Protein AF-A0AAD9X2H1-F1 (afdb_monomer_lite)

Foldseek 3Di:
DPVVVVVVVVVVVVVVVVVVVVVVVVVVVVVVVVVVVVVVVVVVVVLVVVVVVVVVVLVVVLVVLVVVLVVVLVVLLVVLVVQLDQPQFEPDPDPVFADDSVLSNLLSVLRSLLVNLQSLLVSLVVSVVVVVVVVVVVVVDPDDPDPDCPVCCVCVVPVNNVVSNVSSVVSNLSSLVSVLVSVLSVLCNHHTHVVVVDPVSCVVSVVSVVVSVVVVVVVVVVVVVD

pLDDT: mean 70.51, std 14.87, range [43.53, 93.0]

Radius of gyration: 37.2 Å; chains: 1; bounding box: 102×31×108 Å

Structure (mmCIF, N/CA/C/O backbone):
data_AF-A0AAD9X2H1-F1
#
_entry.id   AF-A0AAD9X2H1-F1
#
loop_
_atom_site.group_PDB
_atom_site.id
_atom_site.type_symbol
_atom_site.label_atom_id
_atom_site.label_alt_id
_atom_site.label_comp_id
_atom_site.label_asym_id
_atom_site.label_entity_id
_atom_site.label_seq_id
_atom_site.pdbx_PDB_ins_code
_atom_site.Cartn_x
_atom_site.Cartn_y
_atom_site.Cartn_z
_atom_site.occupancy
_atom_site.B_iso_or_equiv
_atom_site.auth_seq_id
_atom_site.auth_comp_id
_atom_site.auth_asym_id
_atom_site.auth_atom_id
_atom_site.pdbx_PDB_model_num
ATOM 1 N N . MET A 1 1 ? -74.346 10.453 77.234 1.00 43.66 1 MET A N 1
ATOM 2 C CA . MET A 1 1 ? -73.536 11.388 76.414 1.00 43.66 1 MET A CA 1
ATOM 3 C C . MET A 1 1 ? -72.030 11.376 76.755 1.00 43.66 1 MET A C 1
ATOM 5 O O . MET A 1 1 ? -71.311 12.245 76.290 1.00 43.66 1 MET A O 1
ATOM 9 N N . VAL A 1 2 ? -71.511 10.401 77.523 1.00 44.09 2 VAL A N 1
ATOM 10 C CA . VAL A 1 2 ? -70.087 10.383 77.949 1.00 44.09 2 VAL A CA 1
ATOM 11 C C . VAL A 1 2 ? -69.250 9.334 77.195 1.00 44.09 2 VAL A C 1
ATOM 13 O O . VAL A 1 2 ? -68.066 9.543 76.978 1.00 44.09 2 VAL A O 1
ATOM 16 N N . VAL A 1 3 ? -69.873 8.268 76.679 1.00 44.28 3 VAL A N 1
ATOM 17 C CA . VAL A 1 3 ? -69.179 7.152 76.000 1.00 44.28 3 VAL A CA 1
ATOM 18 C C . VAL A 1 3 ? -68.685 7.505 74.582 1.00 44.28 3 VAL A C 1
ATOM 20 O O . VAL A 1 3 ? -67.754 6.891 74.084 1.00 44.28 3 VAL A O 1
ATOM 23 N N . LEU A 1 4 ? -69.239 8.542 73.942 1.00 44.09 4 LEU A N 1
ATOM 24 C CA . LEU A 1 4 ? -68.840 8.958 72.584 1.00 44.09 4 LEU A CA 1
ATOM 25 C C . LEU A 1 4 ? -67.594 9.866 72.540 1.00 44.09 4 LEU A C 1
ATOM 27 O O . LEU A 1 4 ? -67.004 10.028 71.474 1.00 44.09 4 LEU A O 1
ATOM 31 N N . ARG A 1 5 ? -67.173 10.453 73.673 1.00 46.69 5 ARG A N 1
ATOM 32 C CA . ARG A 1 5 ? -65.988 11.336 73.732 1.00 46.69 5 ARG A CA 1
ATOM 33 C C . ARG A 1 5 ? -64.675 10.583 73.955 1.00 46.69 5 ARG A C 1
ATOM 35 O O . ARG A 1 5 ? -63.628 11.079 73.563 1.00 46.69 5 ARG A O 1
ATOM 42 N N . THR A 1 6 ? -64.705 9.399 74.558 1.00 50.19 6 THR A N 1
ATOM 43 C CA . THR A 1 6 ? -63.494 8.611 74.838 1.00 50.19 6 THR A CA 1
ATOM 44 C C . THR A 1 6 ? -62.915 7.963 73.579 1.00 50.19 6 THR A C 1
ATOM 46 O O . THR A 1 6 ? -61.705 8.024 73.377 1.00 50.19 6 THR A O 1
ATOM 49 N N . SER A 1 7 ? -63.751 7.463 72.661 1.00 48.38 7 SER A N 1
ATOM 50 C CA . SER A 1 7 ? -63.278 6.857 71.400 1.00 48.38 7 SER A CA 1
ATOM 51 C C . SER A 1 7 ? -62.632 7.849 70.421 1.00 48.38 7 SER A C 1
ATOM 53 O O . SER A 1 7 ? -61.809 7.459 69.592 1.00 48.38 7 SER A O 1
ATOM 55 N N . THR A 1 8 ? -62.969 9.140 70.508 1.00 50.41 8 THR A N 1
ATOM 56 C CA . THR A 1 8 ? -62.410 10.185 69.630 1.00 50.41 8 THR A CA 1
ATOM 57 C C . THR A 1 8 ? -61.012 10.633 70.067 1.00 50.41 8 THR A C 1
ATOM 59 O O . THR A 1 8 ? -60.169 10.920 69.219 1.00 50.41 8 THR A O 1
ATOM 62 N N . VAL A 1 9 ? -60.724 10.642 71.374 1.00 53.22 9 VAL A N 1
ATOM 63 C CA . VAL A 1 9 ? -59.419 11.071 71.916 1.00 53.22 9 VAL A CA 1
ATOM 64 C C . VAL A 1 9 ? -58.337 10.002 71.712 1.00 53.22 9 VAL A C 1
ATOM 66 O O . VAL A 1 9 ? -57.187 10.330 71.422 1.00 53.22 9 VAL A O 1
ATOM 69 N N . GLU A 1 10 ? -58.702 8.722 71.794 1.00 49.16 10 GLU A N 1
ATOM 70 C CA . GLU A 1 10 ? -57.768 7.602 71.609 1.00 49.16 10 GLU A CA 1
ATOM 71 C C . GLU A 1 10 ? -57.333 7.433 70.141 1.00 49.16 10 GLU A C 1
ATOM 73 O O . GLU A 1 10 ? -56.186 7.079 69.865 1.00 49.16 10 GLU A O 1
ATOM 78 N N . SER A 1 11 ? -58.207 7.798 69.194 1.00 45.53 11 SER A N 1
ATOM 79 C CA . SER A 1 11 ? -57.882 7.820 67.761 1.00 45.53 11 SER A CA 1
ATOM 80 C C . SER A 1 11 ? -56.914 8.955 67.403 1.00 45.53 11 SER A C 1
ATOM 82 O O . SER A 1 11 ? -55.949 8.723 66.683 1.00 45.53 11 SER A O 1
ATOM 84 N N . LEU A 1 12 ? -57.091 10.156 67.971 1.00 52.09 12 LEU A N 1
ATOM 85 C CA . LEU A 1 12 ? -56.216 11.316 67.720 1.00 52.09 12 LEU A CA 1
ATOM 86 C C . LEU A 1 12 ? -54.789 11.149 68.270 1.00 52.09 12 LEU A C 1
ATOM 88 O O . LEU A 1 12 ? -53.838 11.696 67.705 1.00 52.09 12 LEU A O 1
ATOM 92 N N . LYS A 1 13 ? -54.620 10.396 69.367 1.00 46.97 13 LYS A N 1
ATOM 93 C CA . LYS A 1 13 ? -53.297 10.115 69.950 1.00 46.97 13 LYS A CA 1
ATOM 94 C C . LYS A 1 13 ? -52.491 9.126 69.102 1.00 46.97 13 LYS A C 1
ATOM 96 O O . LYS A 1 13 ? -51.280 9.288 68.989 1.00 46.97 13 LYS A O 1
ATOM 101 N N . LYS A 1 14 ? -53.162 8.156 68.467 1.00 48.22 14 LYS A N 1
ATOM 102 C CA . LYS A 1 14 ? -52.539 7.220 67.516 1.00 48.22 14 LYS A CA 1
ATOM 103 C C . LYS A 1 14 ? -52.028 7.941 66.264 1.00 48.22 14 LYS A C 1
ATOM 105 O O . LYS A 1 14 ? -50.870 7.770 65.906 1.00 48.22 14 LYS A O 1
ATOM 110 N N . THR A 1 15 ? -52.827 8.852 65.705 1.00 49.47 15 THR A N 1
ATOM 111 C CA . THR A 1 15 ? -52.464 9.605 64.491 1.00 49.47 15 THR A CA 1
ATOM 112 C C . THR A 1 15 ? -51.285 10.570 64.698 1.00 49.47 15 THR A C 1
ATOM 114 O O . THR A 1 15 ? -50.472 10.756 63.800 1.00 49.47 15 THR A O 1
ATOM 117 N N . ASN A 1 16 ? -51.141 11.172 65.887 1.00 47.28 16 ASN A N 1
ATOM 118 C CA . ASN A 1 16 ? -50.030 12.096 66.177 1.00 47.28 16 ASN A CA 1
ATOM 119 C C . ASN A 1 16 ? -48.669 11.399 66.348 1.00 47.28 16 ASN A C 1
ATOM 121 O O . ASN A 1 16 ? -47.627 11.997 66.090 1.00 47.28 16 ASN A O 1
ATOM 125 N N . GLN A 1 17 ? -48.667 10.147 66.807 1.00 46.81 17 GLN A N 1
ATOM 126 C CA . GLN A 1 17 ? -47.439 9.398 67.076 1.00 46.81 17 GLN A CA 1
ATOM 127 C C . GLN A 1 17 ? -46.893 8.716 65.809 1.00 46.81 17 GLN A C 1
ATOM 129 O O . GLN A 1 17 ? -45.684 8.543 65.678 1.00 46.81 17 GLN A O 1
ATOM 134 N N . GLU A 1 18 ? -47.770 8.415 64.850 1.00 46.12 18 GLU A N 1
ATOM 135 C CA . GLU A 1 18 ? -47.418 7.944 63.505 1.00 46.12 18 GLU A CA 1
ATOM 136 C C . GLU A 1 18 ? -46.789 9.075 62.663 1.00 46.12 18 GLU A C 1
ATOM 138 O O . GLU A 1 18 ? -45.729 8.878 62.070 1.00 46.12 18 GLU A O 1
ATOM 143 N N . ALA A 1 19 ? -47.327 10.299 62.743 1.00 48.88 19 ALA A N 1
ATOM 144 C CA . ALA A 1 19 ? -46.820 11.457 61.995 1.00 48.88 19 ALA A CA 1
ATOM 145 C C . ALA A 1 19 ? -45.378 11.876 62.368 1.00 48.88 19 ALA A C 1
ATOM 147 O O . ALA A 1 19 ? -44.611 12.319 61.514 1.00 48.88 19 ALA A O 1
ATOM 148 N N . HIS A 1 20 ? -44.978 11.729 63.638 1.00 43.53 20 HIS A N 1
ATOM 149 C CA . HIS A 1 20 ? -43.630 12.110 64.089 1.00 43.53 20 HIS A CA 1
ATOM 150 C C . HIS A 1 20 ? -42.559 11.060 63.726 1.00 43.53 20 HIS A C 1
ATOM 152 O O . HIS A 1 20 ? -41.382 11.400 63.561 1.00 43.53 20 HIS A O 1
ATOM 158 N N . GLN A 1 21 ? -42.961 9.793 63.582 1.00 45.25 21 GLN A N 1
ATOM 159 C CA . GLN A 1 21 ? -42.096 8.695 63.148 1.00 45.25 21 GLN A CA 1
ATOM 160 C C . GLN A 1 21 ? -41.851 8.748 61.627 1.00 45.25 21 GLN A C 1
ATOM 162 O O . GLN A 1 21 ? -40.743 8.450 61.175 1.00 45.25 21 GLN A O 1
ATOM 167 N N . GLU A 1 22 ? -42.850 9.185 60.850 1.00 49.62 22 GLU A N 1
ATOM 168 C CA . GLU A 1 22 ? -42.746 9.369 59.396 1.00 49.62 22 GLU A CA 1
ATOM 169 C C . GLU A 1 22 ? -41.774 10.497 58.999 1.00 49.62 22 GLU A C 1
ATOM 171 O O . GLU A 1 22 ? -40.978 10.316 58.076 1.00 49.62 22 GLU A O 1
ATOM 176 N N . ASP A 1 23 ? -41.747 11.623 59.723 1.00 52.44 23 ASP A N 1
ATOM 177 C CA . ASP A 1 23 ? -40.887 12.777 59.390 1.00 52.44 23 ASP A CA 1
ATOM 178 C C . ASP A 1 23 ? -39.379 12.456 59.498 1.00 52.44 23 ASP A C 1
ATOM 180 O O . ASP A 1 23 ? -38.567 12.803 58.631 1.00 52.44 23 ASP A O 1
ATOM 184 N N . HIS A 1 24 ? -38.993 11.695 60.528 1.00 55.59 24 HIS A N 1
ATOM 185 C CA . HIS A 1 24 ? -37.604 11.273 60.729 1.00 55.59 24 HIS A CA 1
ATOM 186 C C . HIS A 1 24 ? -37.154 10.217 59.705 1.00 55.59 24 HIS A C 1
ATOM 188 O O . HIS A 1 24 ? -35.978 10.197 59.319 1.00 55.59 24 HIS A O 1
ATOM 194 N N . GLN A 1 25 ? -38.074 9.361 59.241 1.00 55.78 25 GLN A N 1
ATOM 195 C CA . GLN A 1 25 ? -37.799 8.374 58.193 1.00 55.78 25 GLN A CA 1
ATOM 196 C C . GLN A 1 25 ? -37.662 9.036 56.814 1.00 55.78 25 GLN A C 1
ATOM 198 O O . GLN A 1 25 ? -36.761 8.682 56.047 1.00 55.78 25 GLN A O 1
ATOM 203 N N . ASN A 1 26 ? -38.481 10.054 56.537 1.00 61.66 26 ASN A N 1
ATOM 204 C CA . ASN A 1 26 ? -38.469 10.792 55.276 1.00 61.66 26 ASN A CA 1
ATOM 205 C C . ASN A 1 26 ? -37.157 11.582 55.081 1.00 61.66 26 ASN A C 1
ATOM 207 O O . ASN A 1 26 ? -36.556 11.578 54.008 1.00 61.66 26 ASN A O 1
ATOM 211 N N . LYS A 1 27 ? -36.617 12.162 56.161 1.00 75.00 27 LYS A N 1
ATOM 212 C CA . LYS A 1 27 ? -35.349 12.915 56.132 1.00 75.00 27 LYS A CA 1
ATOM 213 C C . LYS A 1 27 ? -34.112 12.037 55.894 1.00 75.00 27 LYS A C 1
ATOM 215 O O . LYS A 1 27 ? -33.127 12.486 55.301 1.00 75.00 27 LYS A O 1
ATOM 220 N N . ALA A 1 28 ? -34.140 10.791 56.371 1.00 77.06 28 ALA A N 1
ATOM 221 C CA . ALA A 1 28 ? -33.085 9.814 56.111 1.00 77.06 28 ALA A CA 1
ATOM 222 C C . ALA A 1 28 ? -33.130 9.317 54.656 1.00 77.06 28 ALA A C 1
ATOM 224 O O . ALA A 1 28 ? -32.074 9.197 54.029 1.00 77.06 28 ALA A O 1
ATOM 225 N N . ALA A 1 29 ? -34.334 9.103 54.114 1.00 73.31 29 ALA A N 1
ATOM 226 C CA . ALA A 1 29 ? -34.546 8.745 52.714 1.00 73.31 29 ALA A CA 1
ATOM 227 C C . ALA A 1 29 ? -34.046 9.846 51.760 1.00 73.31 29 ALA A C 1
ATOM 229 O O . ALA A 1 29 ? -33.271 9.549 50.853 1.00 73.31 29 ALA A O 1
ATOM 230 N N . ASP A 1 30 ? -34.349 11.117 52.038 1.00 81.19 30 ASP A N 1
ATOM 231 C CA . ASP A 1 30 ? -33.870 12.266 51.248 1.00 81.19 30 ASP A CA 1
ATOM 232 C C . ASP A 1 30 ? -32.339 12.374 51.198 1.00 81.19 30 ASP A C 1
ATOM 234 O O . ASP A 1 30 ? -31.737 12.711 50.172 1.00 81.19 30 ASP A O 1
ATOM 238 N N . LYS A 1 31 ? -31.673 12.082 52.320 1.00 86.00 31 LYS A N 1
ATOM 239 C CA . LYS A 1 31 ? -30.207 12.121 52.405 1.00 86.00 31 LYS A CA 1
ATOM 240 C C . LYS A 1 31 ? -29.568 10.968 51.631 1.00 86.00 31 LYS A C 1
ATOM 242 O O . LYS A 1 31 ? -28.505 11.146 51.034 1.00 86.00 31 LYS A O 1
ATOM 247 N N . LEU A 1 32 ? -30.216 9.803 51.632 1.00 77.50 32 LEU A N 1
ATOM 248 C CA . LEU A 1 32 ? -29.790 8.640 50.860 1.00 77.50 32 LEU A CA 1
ATOM 249 C C . LEU A 1 32 ? -29.974 8.884 49.356 1.00 77.50 32 LEU A C 1
ATOM 251 O O . LEU A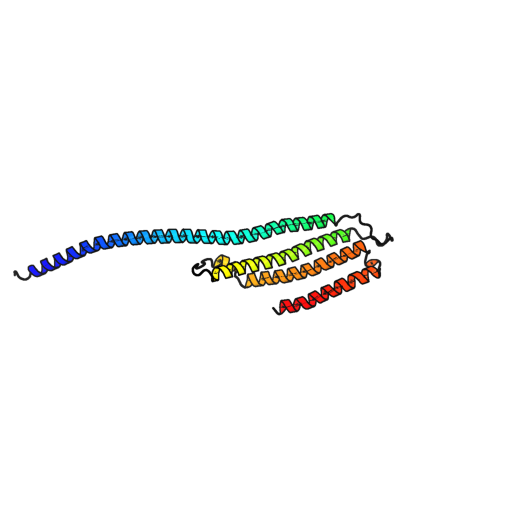 1 32 ? -29.064 8.594 48.581 1.00 77.50 32 LEU A O 1
ATOM 255 N N . GLN A 1 33 ? -31.098 9.499 48.975 1.00 78.69 33 GLN A N 1
ATOM 256 C CA . GLN A 1 33 ? -31.417 9.873 47.600 1.00 78.69 33 GLN A CA 1
ATOM 257 C C . GLN A 1 33 ? -30.378 10.855 47.036 1.00 78.69 33 GLN A C 1
ATOM 259 O O . GLN A 1 33 ? -29.761 10.574 46.012 1.00 78.69 33 GLN A O 1
ATOM 264 N N . LYS A 1 34 ? -30.059 11.932 47.769 1.00 87.69 34 LYS A N 1
ATOM 265 C CA . LYS A 1 34 ? -29.014 12.898 47.369 1.00 87.69 34 LYS A CA 1
ATOM 266 C C . LYS A 1 34 ? -27.629 12.278 47.207 1.00 87.69 34 LYS A C 1
ATOM 268 O O . LYS A 1 34 ? -26.861 12.683 46.337 1.00 87.69 34 LYS A O 1
ATOM 273 N N . ASN A 1 35 ? -27.269 11.327 48.065 1.00 85.44 35 ASN A N 1
ATOM 274 C CA . ASN A 1 35 ? -25.987 10.638 47.943 1.00 85.44 35 ASN A CA 1
ATOM 275 C C . ASN A 1 35 ? -25.962 9.722 46.720 1.00 85.44 35 ASN A C 1
ATOM 277 O O . ASN A 1 35 ? -24.929 9.645 46.060 1.00 85.44 35 ASN A O 1
ATOM 281 N N . LEU A 1 36 ? -27.084 9.069 46.409 1.00 79.44 36 LEU A N 1
ATOM 282 C CA . LEU A 1 36 ? -27.218 8.229 45.226 1.00 79.44 36 LEU A CA 1
ATOM 283 C C . LEU A 1 36 ? -27.102 9.060 43.942 1.00 79.44 36 LEU A C 1
ATOM 285 O O . LEU A 1 36 ? -26.347 8.671 43.055 1.00 79.44 36 LEU A O 1
ATOM 289 N N . ASP A 1 37 ? -27.740 10.229 43.885 1.00 82.31 37 ASP A N 1
ATOM 290 C CA . ASP A 1 37 ? -27.677 11.134 42.730 1.00 82.31 37 ASP A CA 1
ATOM 291 C C . ASP A 1 37 ? -26.246 11.644 42.475 1.00 82.31 37 ASP A C 1
ATOM 293 O O . ASP A 1 37 ? -25.739 11.551 41.356 1.00 82.31 37 ASP A O 1
ATOM 297 N N . ASN A 1 38 ? -25.533 12.069 43.525 1.00 87.38 38 ASN A N 1
ATOM 298 C CA . ASN A 1 38 ? -24.124 12.475 43.419 1.00 87.38 38 ASN A CA 1
ATOM 299 C C . ASN A 1 38 ? -23.211 11.318 42.975 1.00 87.38 38 ASN A C 1
ATOM 301 O O . ASN A 1 38 ? -22.250 11.520 42.227 1.00 87.38 38 ASN A O 1
ATOM 305 N N . LEU A 1 39 ? -23.496 10.092 43.431 1.00 77.81 39 LEU A N 1
ATOM 306 C CA . LEU A 1 39 ? -22.742 8.905 43.029 1.00 77.81 39 LEU A CA 1
ATOM 307 C C . LEU A 1 39 ? -23.002 8.563 41.558 1.00 77.81 39 LEU A C 1
ATOM 309 O O . LEU A 1 39 ? -22.070 8.207 40.839 1.00 77.81 39 LEU A O 1
ATOM 313 N N . VAL A 1 40 ? -24.249 8.703 41.103 1.00 78.44 40 VAL A N 1
ATOM 314 C CA . VAL A 1 40 ? -24.651 8.526 39.702 1.00 78.44 40 VAL A CA 1
ATOM 315 C C . VAL A 1 40 ? -23.958 9.557 38.808 1.00 78.44 40 VAL A C 1
ATOM 317 O O . VAL A 1 40 ? -23.422 9.185 37.762 1.00 78.44 40 VAL A O 1
ATOM 320 N N . GLU A 1 41 ? -23.877 10.818 39.229 1.00 82.06 41 GLU A N 1
ATOM 321 C CA . GLU A 1 41 ? -23.212 11.888 38.477 1.00 82.06 41 GLU A CA 1
ATOM 322 C C . GLU A 1 41 ? -21.684 11.691 38.407 1.00 82.06 41 GLU A C 1
ATOM 324 O O . GLU A 1 41 ? -21.081 11.784 37.331 1.00 82.06 41 GLU A O 1
ATOM 329 N N . ALA A 1 42 ? -21.054 11.293 39.517 1.00 75.31 42 ALA A N 1
ATOM 330 C CA . ALA A 1 42 ? -19.630 10.956 39.559 1.00 75.31 42 ALA A CA 1
ATOM 331 C C . ALA A 1 42 ? -19.294 9.716 38.709 1.00 75.31 42 ALA A C 1
ATOM 333 O O . ALA A 1 42 ? -18.276 9.695 38.007 1.00 75.31 42 ALA A O 1
ATOM 334 N N . LEU A 1 43 ? -20.155 8.692 38.730 1.00 68.12 43 LEU A N 1
ATOM 335 C CA . LEU A 1 43 ? -20.025 7.514 37.873 1.00 68.12 43 LEU A CA 1
ATOM 336 C C . LEU A 1 43 ? -20.227 7.867 36.396 1.00 68.12 43 LEU A C 1
ATOM 338 O O . LEU A 1 43 ? -19.490 7.344 35.561 1.00 68.12 43 LEU A O 1
ATOM 342 N N . SER A 1 44 ? -21.156 8.773 36.067 1.00 68.88 44 SER A N 1
ATOM 343 C CA . SER A 1 44 ? -21.350 9.271 34.698 1.00 68.88 44 SER A CA 1
ATOM 344 C C . SER A 1 44 ? -20.096 9.988 34.186 1.00 68.88 44 SER A C 1
ATOM 346 O O . SER A 1 44 ? -19.572 9.632 33.131 1.00 68.88 44 SER A O 1
ATOM 348 N N . SER A 1 45 ? -19.542 10.907 34.983 1.00 69.75 45 SER A N 1
ATOM 349 C CA . SER A 1 45 ? -18.326 11.667 34.655 1.00 69.75 45 SER A CA 1
ATOM 350 C C . SER A 1 45 ? -17.091 10.773 34.477 1.00 69.75 45 SER A C 1
ATOM 352 O O . SER A 1 45 ? -16.335 10.912 33.510 1.00 69.75 45 SER A O 1
ATOM 354 N N . LYS A 1 46 ? -16.905 9.784 35.363 1.00 60.84 46 LYS A N 1
ATOM 355 C CA . LYS A 1 46 ? -15.801 8.816 35.269 1.00 60.84 46 LYS A CA 1
ATOM 356 C C . LYS A 1 46 ? -15.935 7.924 34.031 1.00 60.84 46 LYS A C 1
ATOM 358 O O . LYS A 1 46 ? -14.965 7.730 33.302 1.00 60.84 46 LYS A O 1
ATOM 363 N N . LYS A 1 47 ? -17.158 7.461 33.745 1.00 50.47 47 LYS A N 1
ATOM 364 C CA . LYS A 1 47 ? -17.476 6.640 32.571 1.00 50.47 47 LYS A CA 1
ATOM 365 C C . LYS A 1 47 ? -17.205 7.388 31.264 1.00 50.47 47 LYS A C 1
ATOM 367 O O . LYS A 1 47 ? -16.769 6.762 30.305 1.00 50.47 47 LYS A O 1
ATOM 372 N N . ASP A 1 48 ? -17.444 8.695 31.203 1.00 56.56 48 ASP A N 1
ATOM 373 C CA . ASP A 1 48 ? -17.169 9.499 30.005 1.00 56.56 48 ASP A CA 1
ATOM 374 C C . ASP A 1 48 ? -15.673 9.781 29.810 1.00 56.56 48 ASP A C 1
ATOM 376 O O . ASP A 1 48 ? -15.175 9.680 28.687 1.00 56.56 48 ASP A O 1
ATOM 380 N N . LYS A 1 49 ? -14.920 10.015 30.891 1.00 60.50 49 LYS A N 1
ATOM 381 C CA . LYS A 1 49 ? -13.453 10.145 30.840 1.00 60.50 49 LYS A CA 1
ATOM 382 C C . LYS A 1 49 ? -12.765 8.870 30.344 1.00 60.50 49 LYS A C 1
ATOM 384 O O . LYS A 1 49 ? -11.904 8.939 29.468 1.00 60.50 49 LYS A O 1
ATOM 389 N N . ASP A 1 50 ? -13.180 7.712 30.851 1.00 56.75 50 ASP A N 1
ATOM 390 C CA . ASP A 1 50 ? -12.613 6.420 30.449 1.00 56.75 50 ASP A CA 1
ATOM 391 C C . ASP A 1 50 ? -12.910 6.100 28.967 1.00 56.75 50 ASP A C 1
ATOM 393 O O . ASP A 1 50 ? -12.055 5.557 28.264 1.00 56.75 50 ASP A O 1
ATOM 397 N N . LYS A 1 51 ? -14.083 6.508 28.452 1.00 54.12 51 LYS A N 1
ATOM 398 C CA . LYS A 1 51 ? -14.443 6.394 27.022 1.00 54.12 51 LYS A CA 1
ATOM 399 C C . LYS A 1 51 ? -13.589 7.284 26.124 1.00 54.12 51 LYS A C 1
ATOM 401 O O . LYS A 1 51 ? -13.151 6.844 25.061 1.00 54.12 51 LYS A O 1
ATOM 406 N N . ILE A 1 52 ? -13.375 8.533 26.536 1.00 57.12 52 ILE A N 1
ATOM 407 C CA . ILE A 1 52 ? -12.559 9.498 25.796 1.00 57.12 52 ILE A CA 1
ATOM 408 C C . ILE A 1 52 ? -11.124 8.970 25.678 1.00 57.12 52 ILE A C 1
ATOM 410 O O . ILE A 1 52 ? -10.576 8.960 24.581 1.00 57.12 52 ILE A O 1
ATOM 414 N N . ASN A 1 53 ? -10.565 8.413 26.755 1.00 59.59 53 ASN A N 1
ATOM 415 C CA . ASN A 1 53 ? -9.212 7.852 26.756 1.00 59.59 53 ASN A CA 1
ATOM 416 C C . ASN A 1 53 ? -9.048 6.658 25.795 1.00 59.59 53 ASN A C 1
ATOM 418 O O . ASN A 1 53 ? -8.055 6.594 25.075 1.00 59.59 53 ASN A O 1
ATOM 422 N N . ALA A 1 54 ? -10.029 5.751 25.715 1.00 55.75 54 ALA A N 1
ATOM 423 C CA . ALA A 1 54 ? -9.981 4.610 24.792 1.00 55.75 54 ALA A CA 1
ATOM 424 C C . ALA A 1 54 ? -10.113 5.025 23.311 1.00 55.75 54 ALA A C 1
ATOM 426 O O . ALA A 1 54 ? -9.456 4.460 22.435 1.00 55.75 54 ALA A O 1
ATOM 427 N N . CYS A 1 55 ? -10.943 6.031 23.014 1.00 53.31 55 CYS A N 1
ATOM 428 C CA . CYS A 1 55 ? -11.052 6.603 21.668 1.00 53.31 55 CYS A CA 1
ATOM 429 C C . CYS A 1 55 ? -9.760 7.330 21.269 1.00 53.31 55 CYS A C 1
ATOM 431 O O . CYS A 1 55 ? -9.262 7.142 20.158 1.00 53.31 55 CYS A O 1
ATOM 433 N N . ILE A 1 56 ? -9.186 8.097 22.202 1.00 60.50 56 ILE A N 1
ATOM 434 C CA . ILE A 1 56 ? -7.894 8.766 22.038 1.00 60.50 56 ILE A CA 1
ATOM 435 C C . ILE A 1 56 ? -6.786 7.746 21.767 1.00 60.50 56 ILE A C 1
ATOM 437 O O . ILE A 1 56 ? -5.989 7.991 20.874 1.00 60.50 56 ILE A O 1
ATOM 441 N N . GLU A 1 57 ? -6.759 6.595 22.443 1.00 60.94 57 GLU A N 1
ATOM 442 C CA . GLU A 1 57 ? -5.746 5.551 22.213 1.00 60.94 57 GLU A CA 1
ATOM 443 C C . GLU A 1 57 ? -5.816 4.976 20.783 1.00 60.94 57 GLU A C 1
ATOM 445 O O . GLU A 1 57 ? -4.791 4.804 20.121 1.00 60.94 57 GLU A O 1
ATOM 450 N N . VAL A 1 58 ? -7.023 4.727 20.258 1.00 60.03 58 VAL A N 1
ATOM 451 C CA . VAL A 1 58 ? -7.213 4.274 18.865 1.00 60.03 58 VAL A CA 1
ATOM 452 C C . VAL A 1 58 ? -6.813 5.361 17.873 1.00 60.03 58 VAL A C 1
ATOM 454 O O . VAL A 1 58 ? -6.160 5.066 16.870 1.00 60.03 58 VAL A O 1
ATOM 457 N N . HIS A 1 59 ? -7.189 6.611 18.150 1.00 57.44 59 HIS A N 1
ATOM 458 C CA . HIS A 1 59 ? -6.825 7.748 17.312 1.00 57.44 59 HIS A CA 1
ATOM 459 C C . HIS A 1 59 ? -5.318 7.994 17.321 1.00 57.44 59 HIS A C 1
ATOM 461 O O . HIS A 1 59 ? -4.748 8.173 16.255 1.00 57.44 59 HIS A O 1
ATOM 467 N N . GLN A 1 60 ? -4.663 7.926 18.481 1.00 62.66 60 GLN A N 1
ATOM 468 C CA . GLN A 1 60 ? -3.210 8.028 18.617 1.00 62.66 60 GLN A CA 1
ATOM 469 C C . GLN A 1 60 ? -2.516 6.924 17.838 1.00 62.66 60 GLN A C 1
ATOM 471 O O . GLN A 1 60 ? -1.634 7.215 17.043 1.00 62.66 60 GLN A O 1
ATOM 476 N N . LYS A 1 61 ? -2.970 5.675 17.964 1.00 67.81 61 LYS A N 1
ATOM 477 C CA . LYS A 1 61 ? -2.369 4.565 17.225 1.00 67.81 61 LYS A CA 1
ATOM 478 C C . LYS A 1 61 ? -2.508 4.709 15.708 1.00 67.81 61 LYS A C 1
ATOM 480 O O . LYS A 1 61 ? -1.573 4.402 14.974 1.00 67.81 61 LYS A O 1
ATOM 485 N N . ALA A 1 62 ? -3.661 5.179 15.236 1.00 62.84 62 ALA A N 1
ATOM 486 C CA . ALA A 1 62 ? -3.863 5.471 13.820 1.00 62.84 62 ALA A CA 1
ATOM 487 C C . ALA A 1 62 ? -3.028 6.679 13.355 1.00 62.84 62 ALA A C 1
ATOM 489 O O . ALA A 1 62 ? -2.520 6.675 12.235 1.00 62.84 62 ALA A O 1
ATOM 490 N N . LEU A 1 63 ? -2.871 7.692 14.211 1.00 63.53 63 LEU A N 1
ATOM 491 C CA . LEU A 1 63 ? -2.063 8.879 13.947 1.00 63.53 63 LEU A CA 1
ATOM 492 C C . LEU A 1 63 ? -0.568 8.537 13.888 1.00 63.53 63 LEU A C 1
ATOM 494 O O . LEU A 1 63 ? 0.112 9.004 12.982 1.00 63.53 63 LEU A O 1
ATOM 498 N N . ASP A 1 64 ? -0.072 7.686 14.785 1.00 73.62 64 ASP A N 1
ATOM 499 C CA . ASP A 1 64 ? 1.317 7.216 14.809 1.00 73.62 64 ASP A CA 1
ATOM 500 C C . ASP A 1 64 ? 1.644 6.396 13.555 1.00 73.62 64 ASP A C 1
ATOM 502 O O . ASP A 1 64 ? 2.663 6.630 12.897 1.00 73.62 64 ASP A O 1
ATOM 506 N N . ASP A 1 65 ? 0.742 5.486 13.168 1.00 74.25 65 ASP A N 1
ATOM 507 C CA . ASP A 1 65 ? 0.862 4.734 11.918 1.00 74.25 65 ASP A CA 1
ATOM 508 C C . ASP A 1 65 ? 0.849 5.684 10.702 1.00 74.25 65 ASP A C 1
ATOM 510 O O . ASP A 1 65 ? 1.639 5.499 9.775 1.00 74.25 65 ASP A O 1
ATOM 514 N N . LEU A 1 66 ? 0.021 6.736 10.707 1.00 68.88 66 LEU A N 1
ATOM 515 C CA . LEU A 1 66 ? -0.047 7.733 9.630 1.00 68.88 66 LEU A CA 1
ATOM 516 C C . LEU A 1 66 ? 1.206 8.623 9.550 1.00 68.88 66 LEU A C 1
ATOM 518 O O . LEU A 1 66 ? 1.722 8.867 8.458 1.00 68.88 66 LEU A O 1
ATOM 522 N N . VAL A 1 67 ? 1.714 9.10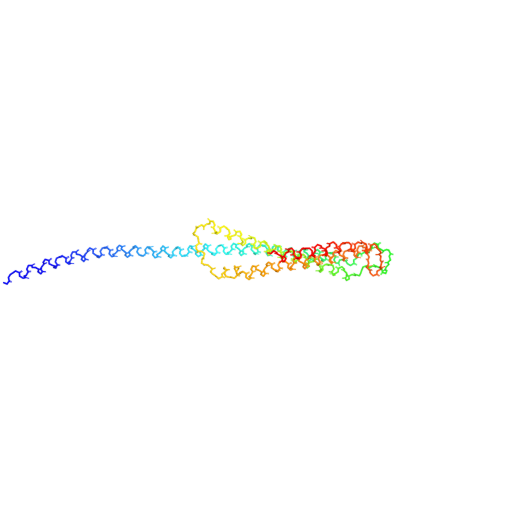7 10.683 1.00 74.69 67 VAL A N 1
ATOM 523 C CA . VAL A 1 67 ? 2.931 9.933 10.744 1.00 74.69 67 VAL A CA 1
ATOM 524 C C . VAL A 1 67 ? 4.136 9.135 10.247 1.00 74.69 67 VAL A C 1
ATOM 526 O O . VAL A 1 67 ? 4.899 9.630 9.415 1.00 74.69 67 VAL A O 1
ATOM 529 N N . ASN A 1 68 ? 4.257 7.872 10.661 1.00 79.50 68 ASN A N 1
ATOM 530 C CA . ASN A 1 68 ? 5.288 6.963 10.164 1.00 79.50 68 ASN A CA 1
ATOM 531 C C . ASN A 1 68 ? 5.192 6.749 8.638 1.00 79.50 68 ASN A C 1
ATOM 533 O O . ASN A 1 68 ? 6.205 6.662 7.941 1.00 79.50 68 ASN A O 1
ATOM 537 N N . VAL A 1 69 ? 3.976 6.721 8.088 1.00 73.31 69 VAL A N 1
ATOM 538 C CA . VAL A 1 69 ? 3.749 6.585 6.640 1.00 73.31 69 VAL A CA 1
ATOM 539 C C . VAL A 1 69 ? 4.139 7.842 5.883 1.00 73.31 69 VAL A C 1
ATOM 541 O O . VAL A 1 69 ? 4.723 7.729 4.810 1.00 73.31 69 VAL A O 1
ATOM 544 N N . ASN A 1 70 ? 3.901 9.027 6.441 1.00 71.25 70 ASN A N 1
ATOM 545 C CA . ASN A 1 70 ? 4.358 10.277 5.833 1.00 71.25 70 ASN A CA 1
ATOM 546 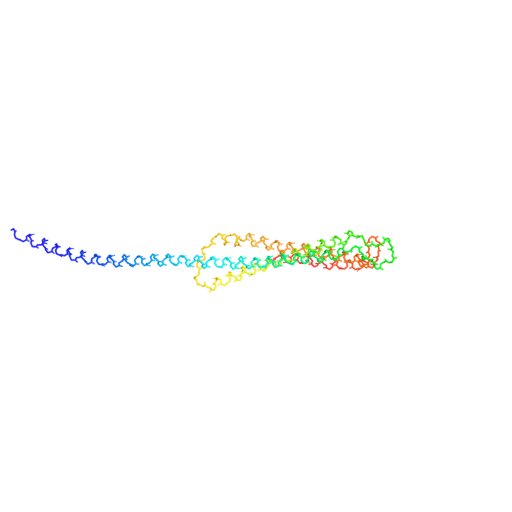C C . ASN A 1 70 ? 5.888 10.336 5.717 1.00 71.25 70 ASN A C 1
ATOM 548 O O . ASN A 1 70 ? 6.410 10.740 4.674 1.00 71.25 70 ASN A O 1
ATOM 552 N N . SER A 1 71 ? 6.622 9.886 6.738 1.00 81.88 71 SER A N 1
ATOM 553 C CA . SER A 1 71 ? 8.091 9.812 6.681 1.00 81.88 71 SER A CA 1
ATOM 554 C C . SER A 1 71 ? 8.578 8.832 5.616 1.00 81.88 71 SER A C 1
ATOM 556 O O . SER A 1 71 ? 9.539 9.097 4.897 1.00 81.88 71 SER A O 1
ATOM 558 N N . LEU A 1 72 ? 7.894 7.706 5.480 1.00 77.56 72 LEU A N 1
ATOM 559 C CA . LEU A 1 72 ? 8.295 6.637 4.585 1.00 77.56 72 LEU A CA 1
ATOM 560 C C . LEU A 1 72 ? 7.873 6.916 3.124 1.00 77.56 72 LEU A C 1
ATOM 562 O O . LEU A 1 72 ? 8.634 6.632 2.202 1.00 77.56 72 LEU A O 1
ATOM 566 N N . PHE A 1 73 ? 6.751 7.603 2.902 1.00 74.12 73 PHE A N 1
ATOM 567 C CA . PHE A 1 73 ? 6.420 8.223 1.614 1.00 74.12 73 PHE A CA 1
ATOM 568 C C . PHE A 1 73 ? 7.477 9.256 1.206 1.00 74.12 73 PHE A C 1
ATOM 570 O O . PHE A 1 73 ? 7.966 9.228 0.079 1.00 74.12 73 PHE A O 1
ATOM 577 N N . THR A 1 74 ? 7.887 10.115 2.144 1.00 78.19 74 THR A N 1
ATOM 578 C CA . THR A 1 74 ? 8.962 11.091 1.920 1.00 78.19 74 THR A CA 1
ATOM 579 C C . THR A 1 74 ? 10.262 10.388 1.516 1.00 78.19 74 THR A C 1
ATOM 581 O O . THR A 1 74 ? 10.879 10.773 0.524 1.00 78.19 74 THR A O 1
ATOM 584 N N . LEU A 1 75 ? 10.642 9.305 2.203 1.00 80.00 75 LEU A N 1
ATOM 585 C CA . LEU A 1 75 ? 11.803 8.484 1.845 1.00 80.00 75 LEU A CA 1
ATOM 586 C C . LEU A 1 75 ? 11.696 7.917 0.423 1.00 80.00 75 LEU A C 1
ATOM 588 O O . LEU A 1 75 ? 12.653 8.018 -0.338 1.00 80.00 75 LEU A O 1
ATOM 592 N N . ALA A 1 76 ? 10.545 7.355 0.048 1.00 76.38 76 ALA A N 1
ATOM 593 C CA . ALA A 1 76 ? 10.341 6.812 -1.292 1.00 76.38 76 ALA A CA 1
ATOM 594 C C . ALA A 1 76 ? 10.477 7.894 -2.368 1.00 76.38 76 ALA A C 1
ATOM 596 O O . ALA A 1 76 ? 11.141 7.672 -3.378 1.00 76.38 76 ALA A O 1
ATOM 597 N N . VAL A 1 77 ? 9.914 9.083 -2.133 1.00 75.75 77 VAL A N 1
ATOM 598 C CA . VAL A 1 77 ? 10.079 10.235 -3.030 1.00 75.75 77 VAL A CA 1
ATOM 599 C C . VAL A 1 77 ? 11.556 10.608 -3.166 1.00 75.75 77 VAL A C 1
ATOM 601 O O . VAL A 1 77 ? 12.025 10.797 -4.285 1.00 75.75 77 VAL A O 1
ATOM 604 N N . PHE A 1 78 ? 12.315 10.661 -2.068 1.00 80.00 78 PHE A N 1
ATOM 605 C CA . PHE A 1 78 ? 13.749 10.969 -2.112 1.00 80.00 78 PHE A CA 1
ATOM 606 C C . PHE A 1 78 ? 14.579 9.901 -2.832 1.00 80.00 78 PHE A C 1
ATOM 608 O O . PHE A 1 78 ? 15.419 10.250 -3.660 1.00 80.00 78 PHE A O 1
ATOM 615 N N . VAL A 1 79 ? 14.334 8.616 -2.565 1.00 77.12 79 VAL A N 1
ATOM 616 C CA . VAL A 1 79 ? 14.981 7.496 -3.276 1.00 77.12 79 VAL A CA 1
ATOM 617 C C . VAL A 1 79 ? 14.661 7.565 -4.766 1.00 77.12 79 VAL A C 1
ATOM 619 O O . VAL A 1 79 ? 15.553 7.451 -5.606 1.00 77.12 79 VAL A O 1
ATOM 622 N N . GLY A 1 80 ? 13.403 7.856 -5.086 1.00 70.00 80 GLY A N 1
ATOM 623 C CA . GLY A 1 80 ? 12.948 8.117 -6.434 1.00 70.00 80 GLY A CA 1
ATOM 624 C C . GLY A 1 80 ? 13.739 9.235 -7.114 1.00 70.00 80 GLY A C 1
ATOM 625 O O . GLY A 1 80 ? 14.341 9.045 -8.167 1.00 70.00 80 GLY A O 1
ATOM 626 N N . LEU A 1 81 ? 13.798 10.411 -6.496 1.00 74.19 81 LEU A N 1
ATOM 627 C CA . LEU A 1 81 ? 14.544 11.545 -7.044 1.00 74.19 81 LEU A CA 1
ATOM 628 C C . LEU A 1 81 ? 16.044 11.241 -7.204 1.00 74.19 81 LEU A C 1
ATOM 630 O O . LEU A 1 81 ? 16.637 11.656 -8.197 1.00 74.19 81 LEU A O 1
ATOM 634 N N . ALA A 1 82 ? 16.646 10.476 -6.289 1.00 73.88 82 ALA A N 1
ATOM 635 C CA . ALA A 1 82 ? 18.046 10.061 -6.384 1.00 73.88 82 ALA A CA 1
ATOM 636 C C . ALA A 1 82 ? 18.309 9.096 -7.557 1.00 73.88 82 ALA A C 1
ATOM 638 O O . ALA A 1 82 ? 19.389 9.127 -8.154 1.00 73.88 82 ALA A O 1
ATOM 639 N N . TYR A 1 83 ? 17.331 8.259 -7.916 1.00 68.00 83 TYR A N 1
ATOM 640 C CA . TYR A 1 83 ? 17.439 7.346 -9.055 1.00 68.00 83 TYR A CA 1
ATOM 641 C C . TYR A 1 83 ? 17.154 8.032 -10.402 1.00 68.00 83 TYR A C 1
ATOM 643 O O . TYR A 1 83 ? 17.637 7.581 -11.437 1.00 68.00 83 TYR A O 1
ATOM 651 N N . ALA A 1 84 ? 16.453 9.171 -10.411 1.00 65.38 84 ALA A N 1
ATOM 652 C CA . ALA A 1 84 ? 16.175 9.964 -11.615 1.00 65.38 84 ALA A CA 1
ATOM 653 C C . ALA A 1 84 ? 17.412 10.677 -12.218 1.00 65.38 84 ALA A C 1
ATOM 655 O O . ALA A 1 84 ? 17.260 11.598 -13.022 1.00 65.38 84 ALA A O 1
ATOM 656 N N . ASN A 1 85 ? 18.634 10.277 -11.846 1.00 62.16 85 ASN A N 1
ATOM 657 C CA . ASN A 1 85 ? 19.867 10.873 -12.349 1.00 62.16 85 ASN A CA 1
ATOM 658 C C . ASN A 1 85 ? 20.047 10.595 -13.858 1.00 62.16 85 ASN A C 1
ATOM 660 O O . ASN A 1 85 ? 20.163 9.435 -14.255 1.00 62.16 85 ASN A O 1
ATOM 664 N N . PRO A 1 86 ? 20.137 11.634 -14.711 1.00 54.56 86 PRO A N 1
ATOM 665 C CA . PRO A 1 86 ? 20.176 11.490 -16.171 1.00 54.56 86 PRO A CA 1
ATOM 666 C C . PRO A 1 86 ? 21.534 11.020 -16.731 1.00 54.56 86 PRO A C 1
ATOM 668 O O . PRO A 1 86 ? 21.713 11.001 -17.944 1.00 54.56 86 PRO A O 1
ATOM 671 N N . SER A 1 87 ? 22.510 10.674 -15.885 1.00 56.16 87 SER A N 1
ATOM 672 C CA . SER A 1 87 ? 23.907 10.431 -16.284 1.00 56.16 87 SER A CA 1
ATOM 673 C C . SER A 1 87 ? 24.328 8.955 -16.355 1.00 56.16 87 SER A C 1
ATOM 675 O O . SER A 1 87 ? 25.518 8.670 -16.500 1.00 56.16 87 SER A O 1
ATOM 677 N N . GLN A 1 88 ? 23.398 7.997 -16.268 1.00 54.81 88 GLN A N 1
ATOM 678 C CA . GLN A 1 88 ? 23.737 6.572 -16.368 1.00 54.81 88 GLN A CA 1
ATOM 679 C C . GLN A 1 88 ? 23.789 6.104 -17.830 1.00 54.81 88 GLN A C 1
ATOM 681 O O . GLN A 1 88 ? 22.761 6.008 -18.493 1.00 54.81 88 GLN A O 1
ATOM 686 N N . ARG A 1 89 ? 24.999 5.789 -18.315 1.00 53.84 89 ARG A N 1
ATOM 687 C CA . ARG A 1 89 ? 25.223 5.092 -19.594 1.00 53.84 89 ARG A CA 1
ATOM 688 C C . ARG A 1 89 ? 24.830 3.618 -19.467 1.00 53.84 89 ARG A C 1
ATOM 690 O O . ARG A 1 89 ? 25.143 2.995 -18.448 1.00 53.84 89 ARG A O 1
ATOM 697 N N . SER A 1 90 ? 24.153 3.070 -20.476 1.00 56.72 90 SER A N 1
ATOM 698 C CA . SER A 1 90 ? 23.808 1.641 -20.505 1.00 56.72 90 SER A CA 1
ATOM 699 C C . SER A 1 90 ? 25.037 0.776 -20.798 1.00 56.72 90 SER A C 1
ATOM 701 O O . SER A 1 90 ? 26.048 1.266 -21.297 1.00 56.72 90 SER A O 1
ATOM 703 N N . LEU A 1 91 ? 24.966 -0.519 -20.468 1.00 51.56 91 LEU A N 1
ATOM 704 C CA . LEU A 1 91 ? 26.029 -1.488 -20.768 1.00 51.56 91 LEU A CA 1
ATOM 705 C C . LEU A 1 91 ? 26.197 -1.747 -22.279 1.00 51.56 91 LEU A C 1
ATOM 707 O O . LEU A 1 91 ? 27.176 -2.374 -22.679 1.00 51.56 91 LEU A O 1
ATOM 711 N N . GLU A 1 92 ? 25.266 -1.274 -23.108 1.00 46.28 92 GLU A N 1
ATOM 712 C CA . GLU A 1 92 ? 25.320 -1.418 -24.559 1.00 46.28 92 GLU A CA 1
ATOM 713 C C . GLU A 1 92 ? 26.164 -0.294 -25.181 1.00 46.28 92 GLU A C 1
ATOM 715 O O . GLU A 1 92 ? 25.813 0.881 -25.127 1.00 46.28 92 GLU A O 1
ATOM 720 N N . ASN A 1 93 ? 27.278 -0.656 -25.824 1.00 51.72 93 ASN A N 1
ATOM 721 C CA . ASN A 1 93 ? 28.265 0.276 -26.397 1.00 51.72 93 ASN A CA 1
ATOM 722 C C . ASN A 1 93 ? 27.780 0.974 -27.695 1.00 51.72 93 ASN A C 1
ATOM 724 O O . ASN A 1 93 ? 28.586 1.479 -28.478 1.00 51.72 93 ASN A O 1
ATOM 728 N N . ARG A 1 94 ? 26.466 0.955 -27.965 1.00 55.75 94 ARG A N 1
ATOM 729 C CA . ARG A 1 94 ? 25.834 1.587 -29.131 1.00 55.75 94 ARG A CA 1
ATOM 730 C C . ARG A 1 94 ? 25.046 2.828 -28.691 1.00 55.75 94 ARG A C 1
ATOM 732 O O . ARG A 1 94 ? 24.064 2.678 -27.965 1.00 55.75 94 ARG A O 1
ATOM 739 N N . PRO A 1 95 ? 25.385 4.032 -29.189 1.00 58.47 95 PRO A N 1
ATOM 740 C CA . PRO A 1 95 ? 24.734 5.282 -28.779 1.00 58.47 95 PRO A CA 1
ATOM 741 C C . PRO A 1 95 ? 23.248 5.365 -29.175 1.00 58.47 95 PRO A C 1
ATOM 743 O O . PRO A 1 95 ? 22.493 6.139 -28.599 1.00 58.47 95 PRO A O 1
ATOM 746 N N . GLU A 1 96 ? 22.796 4.547 -30.130 1.00 56.59 96 GLU A N 1
ATOM 747 C CA . GLU A 1 96 ? 21.388 4.470 -30.555 1.00 56.59 96 GLU A CA 1
ATOM 748 C C . GLU A 1 96 ? 20.483 3.764 -29.531 1.00 56.59 96 GLU A C 1
ATOM 750 O O . GLU A 1 96 ? 19.263 3.944 -29.547 1.00 56.59 96 GLU A O 1
ATOM 755 N N . CYS A 1 97 ? 21.068 2.976 -28.622 1.00 58.12 97 CYS A N 1
ATOM 756 C CA . CYS A 1 97 ? 20.332 2.186 -27.633 1.00 58.12 97 CYS A CA 1
ATOM 757 C C . CYS A 1 97 ? 20.489 2.717 -26.203 1.00 58.12 97 CYS A C 1
ATOM 759 O O . CYS A 1 97 ? 20.056 2.055 -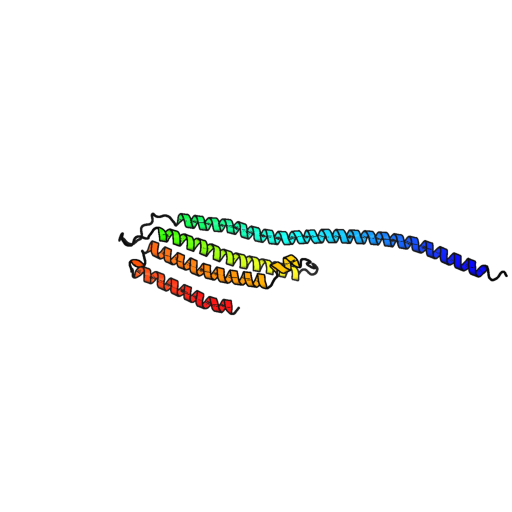25.253 1.00 58.12 97 CYS A O 1
ATOM 761 N N . ASP A 1 98 ? 21.007 3.942 -26.060 1.00 59.62 98 ASP A N 1
ATOM 762 C CA . ASP A 1 98 ? 21.087 4.616 -24.772 1.00 59.62 98 ASP A CA 1
ATOM 763 C C . ASP A 1 98 ? 19.676 4.863 -24.178 1.00 59.62 98 ASP A C 1
ATOM 765 O O . ASP A 1 98 ? 18.695 5.157 -24.891 1.00 59.62 98 ASP A O 1
ATOM 769 N N . PRO A 1 99 ? 19.526 4.694 -22.855 1.00 60.44 99 PRO A N 1
ATOM 770 C CA . PRO A 1 99 ? 18.255 4.784 -22.168 1.00 60.44 99 PRO A CA 1
ATOM 771 C C . PRO A 1 99 ? 17.800 6.242 -22.173 1.00 60.44 99 PRO A C 1
ATOM 773 O O . PRO A 1 99 ? 18.534 7.155 -21.815 1.00 60.44 99 PRO A O 1
ATOM 776 N N . ASP A 1 100 ? 16.560 6.459 -22.614 1.00 65.88 100 ASP A N 1
ATOM 777 C CA . ASP A 1 100 ? 15.960 7.790 -22.612 1.00 65.88 100 ASP A CA 1
ATOM 778 C C . ASP A 1 100 ? 15.828 8.295 -21.160 1.00 65.88 100 ASP A C 1
ATOM 780 O O . ASP A 1 100 ? 15.328 7.541 -20.315 1.00 65.88 100 ASP A O 1
ATOM 784 N N . PRO A 1 101 ? 16.205 9.547 -20.839 1.00 64.62 101 PRO A N 1
ATOM 785 C CA . PRO A 1 101 ? 16.051 10.101 -19.490 1.00 64.62 101 PRO A CA 1
ATOM 786 C C . PRO A 1 101 ? 14.592 10.083 -18.990 1.00 64.62 101 PRO A C 1
ATOM 788 O O . PRO A 1 101 ? 14.342 10.081 -17.781 1.00 64.62 101 PRO A O 1
ATOM 791 N N . GLY A 1 102 ? 13.602 9.992 -19.888 1.00 66.31 102 GLY A N 1
ATOM 792 C CA . GLY A 1 102 ? 12.197 9.797 -19.540 1.00 66.31 102 GLY A CA 1
ATOM 793 C C . GLY A 1 102 ? 11.878 8.430 -18.919 1.00 66.31 102 GLY A C 1
ATOM 794 O O . GLY A 1 102 ? 10.918 8.335 -18.149 1.00 66.31 102 GLY A O 1
ATOM 795 N N . LEU A 1 103 ? 12.676 7.387 -19.179 1.00 69.56 103 LEU A N 1
ATOM 796 C CA . LEU A 1 103 ? 12.506 6.059 -18.567 1.00 69.56 103 LEU A CA 1
ATOM 797 C C . LEU A 1 103 ? 12.855 6.085 -17.076 1.00 69.56 103 LEU A C 1
ATOM 799 O O . LEU A 1 103 ? 12.103 5.536 -16.273 1.00 69.56 103 LEU A O 1
ATOM 803 N N . GLY A 1 104 ? 13.925 6.792 -16.697 1.00 72.38 104 GLY A N 1
ATOM 804 C CA . GLY A 1 104 ? 14.311 6.977 -15.294 1.00 72.38 104 GLY A CA 1
ATOM 805 C C . GLY A 1 104 ? 13.242 7.724 -14.492 1.00 72.38 104 GLY A C 1
ATOM 806 O O . GLY A 1 104 ? 12.878 7.311 -13.395 1.00 72.38 104 GLY A O 1
ATOM 807 N N . LYS A 1 105 ? 12.639 8.769 -15.073 1.00 75.81 105 LYS A N 1
ATOM 808 C CA . LYS A 1 105 ? 11.535 9.496 -14.422 1.00 75.81 105 LYS A CA 1
ATOM 809 C C . LYS A 1 105 ? 10.293 8.619 -14.227 1.00 75.81 105 LYS A C 1
ATOM 811 O O . LYS A 1 105 ? 9.650 8.686 -13.182 1.00 75.81 105 LYS A O 1
ATOM 816 N N . ARG A 1 106 ? 9.936 7.805 -15.226 1.00 80.56 106 ARG A N 1
ATOM 817 C CA . ARG A 1 106 ? 8.777 6.897 -15.148 1.00 80.56 106 ARG A CA 1
ATOM 818 C C . ARG A 1 106 ? 8.998 5.790 -14.126 1.00 80.56 106 ARG A C 1
ATOM 820 O O . ARG A 1 106 ? 8.103 5.546 -13.325 1.00 80.56 106 ARG A O 1
ATOM 827 N N . LEU A 1 107 ? 10.185 5.186 -14.118 1.00 83.69 107 LEU A N 1
ATOM 828 C CA . LEU A 1 107 ? 10.596 4.181 -13.139 1.00 83.69 107 LEU A CA 1
ATOM 829 C C . LEU A 1 107 ? 10.295 4.640 -11.707 1.00 83.69 107 LEU A C 1
ATOM 831 O O . LEU A 1 107 ? 9.587 3.965 -10.965 1.00 83.69 107 LEU A O 1
ATOM 835 N N . VAL A 1 108 ? 10.769 5.835 -11.370 1.00 83.62 108 VAL A N 1
ATOM 836 C CA . VAL A 1 108 ? 10.615 6.448 -10.050 1.00 83.62 108 VAL A CA 1
ATOM 837 C C . VAL A 1 108 ? 9.149 6.628 -9.669 1.00 83.62 108 VAL A C 1
ATOM 839 O O . VAL A 1 108 ? 8.743 6.298 -8.558 1.00 83.62 108 VAL A O 1
ATOM 842 N N . ILE A 1 109 ? 8.331 7.121 -10.599 1.00 85.06 109 ILE A N 1
ATOM 843 C CA . ILE A 1 109 ? 6.897 7.321 -10.364 1.00 85.06 109 ILE A CA 1
ATOM 844 C C . ILE A 1 109 ? 6.201 5.985 -10.074 1.00 85.06 109 ILE A C 1
ATOM 846 O O . ILE A 1 109 ? 5.340 5.926 -9.191 1.00 85.06 109 ILE A O 1
ATOM 850 N N . TYR A 1 110 ? 6.562 4.922 -10.796 1.00 86.75 110 TYR A N 1
ATOM 851 C CA . TYR A 1 110 ? 6.006 3.586 -10.578 1.00 86.75 110 TYR A CA 1
ATOM 852 C C . TYR A 1 110 ? 6.470 2.978 -9.255 1.00 86.75 110 TYR A C 1
ATOM 854 O O . TYR A 1 110 ? 5.652 2.407 -8.534 1.00 86.75 110 TYR A O 1
ATOM 862 N N . GLU A 1 111 ? 7.741 3.147 -8.898 1.00 86.56 111 GLU A N 1
ATOM 863 C CA . GLU A 1 111 ? 8.295 2.652 -7.640 1.00 86.56 111 GLU A CA 1
ATOM 864 C C . GLU A 1 111 ? 7.626 3.312 -6.429 1.00 86.56 111 GLU A C 1
ATOM 866 O O . GLU A 1 111 ? 7.062 2.611 -5.584 1.00 86.56 111 GLU A O 1
ATOM 871 N N . VAL A 1 112 ? 7.573 4.647 -6.395 1.00 87.19 112 VAL A N 1
ATOM 872 C CA . VAL A 1 112 ? 6.939 5.404 -5.303 1.00 87.19 112 VAL A CA 1
ATOM 873 C C . VAL A 1 112 ? 5.456 5.053 -5.165 1.00 87.19 112 VAL A C 1
ATOM 875 O O . VAL A 1 112 ? 4.984 4.821 -4.051 1.00 87.19 112 VAL A O 1
ATOM 878 N N . ASN A 1 113 ? 4.718 4.955 -6.279 1.00 87.62 113 ASN A N 1
ATOM 879 C CA . ASN A 1 113 ? 3.308 4.554 -6.231 1.00 87.62 113 ASN A CA 1
ATOM 880 C C . ASN A 1 113 ? 3.128 3.110 -5.753 1.00 87.62 113 ASN A C 1
ATOM 882 O O . ASN A 1 113 ? 2.251 2.850 -4.931 1.00 87.62 113 ASN A O 1
ATOM 886 N N . SER A 1 114 ? 3.955 2.170 -6.225 1.00 89.94 114 SER A N 1
ATOM 887 C CA . SER A 1 114 ? 3.863 0.767 -5.802 1.00 89.94 114 SER A CA 1
ATOM 888 C C . SER A 1 114 ? 4.062 0.618 -4.295 1.00 89.94 114 SER A C 1
ATOM 890 O O . SER A 1 114 ? 3.303 -0.079 -3.618 1.00 89.94 114 SER A O 1
ATOM 892 N N . PHE A 1 115 ? 5.030 1.357 -3.758 1.00 86.31 115 PHE A N 1
ATOM 893 C CA . PHE A 1 115 ? 5.337 1.387 -2.344 1.00 86.31 115 PHE A CA 1
ATOM 894 C C . PHE A 1 115 ? 4.184 1.983 -1.535 1.00 86.31 115 PHE A C 1
ATOM 896 O O . PHE A 1 115 ? 3.722 1.357 -0.582 1.00 86.31 115 PHE A O 1
ATOM 903 N N . ALA A 1 116 ? 3.636 3.124 -1.965 1.00 87.50 116 ALA A N 1
ATOM 904 C CA . ALA A 1 116 ? 2.457 3.727 -1.347 1.00 87.50 116 ALA A CA 1
ATOM 905 C C . ALA A 1 116 ? 1.265 2.752 -1.289 1.00 87.50 116 ALA A C 1
ATOM 907 O O . ALA A 1 116 ? 0.641 2.605 -0.237 1.00 87.50 116 ALA A O 1
ATOM 908 N N . CYS A 1 117 ? 0.987 2.026 -2.376 1.00 88.75 117 CYS A N 1
ATOM 909 C CA . CYS A 1 117 ? -0.076 1.021 -2.420 1.00 88.75 117 CYS A CA 1
ATOM 910 C C . CYS A 1 117 ? 0.155 -0.143 -1.437 1.00 88.75 117 CYS A C 1
ATOM 912 O O . CYS A 1 117 ? -0.769 -0.537 -0.717 1.00 88.75 117 CYS A O 1
ATOM 914 N N . PHE A 1 118 ? 1.377 -0.682 -1.358 1.00 88.19 118 PHE A N 1
ATOM 915 C CA . PHE A 1 118 ? 1.699 -1.769 -0.424 1.00 88.19 118 PHE A CA 1
ATOM 916 C C . PHE A 1 118 ? 1.618 -1.353 1.040 1.00 88.19 118 PHE A C 1
ATOM 918 O O . PHE A 1 118 ? 1.164 -2.126 1.894 1.00 88.19 118 PHE A O 1
ATOM 925 N N . LEU A 1 119 ? 2.024 -0.123 1.332 1.00 86.94 119 LEU A N 1
ATOM 926 C CA . LEU A 1 119 ? 1.896 0.443 2.665 1.00 86.94 119 LEU A CA 1
ATOM 927 C C . LEU A 1 119 ? 0.447 0.644 3.025 1.00 86.94 119 LEU A C 1
ATOM 929 O O . LEU A 1 119 ? 0.033 0.178 4.077 1.00 86.94 119 LEU A O 1
ATOM 933 N N . PHE A 1 120 ? -0.325 1.266 2.138 1.00 85.19 120 PHE A N 1
ATOM 934 C CA . PHE A 1 120 ? -1.747 1.463 2.341 1.00 85.19 120 PHE A CA 1
ATOM 935 C C . PHE A 1 120 ? -2.446 0.139 2.678 1.00 85.19 120 PHE A C 1
ATOM 937 O O . PHE A 1 120 ? -3.142 0.041 3.688 1.00 85.19 120 PHE A O 1
ATOM 944 N N . SER A 1 121 ? -2.177 -0.916 1.907 1.00 88.69 121 SER A N 1
ATOM 945 C CA . SER A 1 121 ? -2.702 -2.254 2.185 1.00 88.69 121 SER A CA 1
ATOM 946 C C . SER A 1 121 ? -2.276 -2.788 3.563 1.00 88.69 121 SER A C 1
ATOM 948 O O . SER A 1 121 ? -3.108 -3.247 4.350 1.00 88.69 121 SER A O 1
ATOM 950 N N . SER A 1 122 ? -0.991 -2.661 3.906 1.00 86.38 122 SER A N 1
ATOM 951 C CA . SER A 1 122 ? -0.451 -3.106 5.197 1.00 86.38 122 SER A CA 1
ATOM 952 C C . SER A 1 122 ? -1.015 -2.321 6.386 1.00 86.38 122 SER A C 1
ATOM 954 O O . SER A 1 122 ? -1.243 -2.901 7.449 1.00 86.38 122 SER A O 1
ATOM 956 N N . LEU A 1 123 ? -1.253 -1.019 6.223 1.00 84.38 123 LEU A N 1
ATOM 957 C CA . LEU A 1 123 ? -1.858 -0.152 7.235 1.00 84.38 123 LEU A CA 1
ATOM 958 C C . LEU A 1 123 ? -3.297 -0.548 7.485 1.00 84.38 123 LEU A C 1
ATOM 960 O O . LEU A 1 123 ? -3.683 -0.736 8.633 1.00 84.38 123 LEU A O 1
ATOM 964 N N . VAL A 1 124 ? -4.073 -0.744 6.420 1.00 83.31 124 VAL A N 1
ATOM 965 C CA . VAL A 1 124 ? -5.453 -1.204 6.541 1.00 83.31 124 VAL A CA 1
ATOM 966 C C . VAL A 1 124 ? -5.498 -2.559 7.250 1.00 83.31 124 VAL A C 1
ATOM 968 O O . VAL A 1 124 ? -6.263 -2.730 8.198 1.00 83.31 124 VAL A O 1
ATOM 971 N N . ALA A 1 125 ? -4.619 -3.497 6.890 1.00 84.12 125 ALA A N 1
ATOM 972 C CA . ALA A 1 125 ? -4.533 -4.790 7.565 1.00 84.12 125 ALA A CA 1
ATOM 973 C C . ALA A 1 125 ? -4.162 -4.663 9.058 1.00 84.12 125 ALA A C 1
ATOM 975 O O . ALA A 1 125 ? -4.747 -5.347 9.906 1.00 84.12 125 ALA A O 1
ATOM 976 N N . LYS A 1 126 ? -3.209 -3.788 9.404 1.00 83.31 126 LYS A N 1
ATOM 977 C CA . LYS A 1 126 ? -2.825 -3.509 10.799 1.00 83.31 126 LYS A CA 1
ATOM 978 C C . LYS A 1 126 ? -3.959 -2.842 11.571 1.00 83.31 126 LYS A C 1
ATOM 980 O O . LYS A 1 126 ? -4.289 -3.318 12.654 1.00 83.31 126 LYS A O 1
ATOM 985 N N . ALA A 1 127 ? -4.603 -1.829 11.003 1.00 78.31 127 ALA A N 1
ATOM 986 C CA . ALA A 1 127 ? -5.743 -1.140 11.596 1.00 78.31 127 ALA A CA 1
ATOM 987 C C . ALA A 1 127 ? -6.895 -2.116 11.880 1.00 78.31 127 ALA A C 1
ATOM 989 O O . ALA A 1 127 ? -7.425 -2.138 12.991 1.00 78.31 127 ALA A O 1
ATOM 990 N N . ILE A 1 128 ? -7.211 -3.006 10.930 1.00 79.75 128 ILE A N 1
ATOM 991 C CA . ILE A 1 128 ? -8.213 -4.063 11.120 1.00 79.75 128 ILE A CA 1
ATOM 992 C C . ILE A 1 128 ? -7.793 -5.019 12.248 1.00 79.75 128 ILE A C 1
ATOM 994 O O . ILE A 1 128 ? -8.601 -5.310 13.131 1.00 79.75 128 ILE A O 1
ATOM 998 N N . LYS A 1 129 ? -6.537 -5.492 12.280 1.00 80.56 129 LYS A N 1
ATOM 999 C CA . LYS A 1 129 ? -6.039 -6.375 13.358 1.00 80.56 129 LYS A CA 1
ATOM 1000 C C . LYS A 1 129 ? -6.124 -5.719 14.733 1.00 80.56 129 LYS A C 1
ATOM 1002 O O . LYS A 1 129 ? -6.516 -6.370 15.699 1.00 80.56 129 LYS A O 1
ATOM 1007 N N . VAL A 1 130 ? -5.767 -4.444 14.828 1.00 79.00 130 VAL A N 1
ATOM 1008 C CA . VAL A 1 130 ? -5.846 -3.660 16.064 1.00 79.00 130 VAL A CA 1
ATOM 1009 C C . VAL A 1 130 ? -7.291 -3.524 16.516 1.00 79.00 130 VAL A C 1
ATOM 1011 O O . VAL A 1 130 ? -7.593 -3.830 17.669 1.00 79.00 130 VAL A O 1
ATOM 1014 N N . LEU A 1 131 ? -8.185 -3.159 15.600 1.00 72.69 131 LEU A N 1
ATOM 1015 C CA . LEU A 1 131 ? -9.611 -3.029 15.870 1.00 72.69 131 LEU A CA 1
ATOM 1016 C C . LEU A 1 131 ? -10.224 -4.353 16.359 1.00 72.69 131 LEU A C 1
ATOM 1018 O O . LEU A 1 131 ? -10.996 -4.372 17.319 1.00 72.69 131 LEU A O 1
ATOM 1022 N N . LEU A 1 132 ? -9.843 -5.479 15.749 1.00 74.44 132 LEU A N 1
ATOM 1023 C CA . LEU A 1 132 ? -10.269 -6.812 16.182 1.00 74.44 132 LEU A CA 1
ATOM 1024 C C . LEU A 1 132 ? -9.684 -7.204 17.546 1.00 74.44 132 LEU A C 1
ATOM 1026 O O . LEU A 1 132 ? -10.388 -7.795 18.364 1.00 74.44 132 LEU A O 1
ATOM 1030 N N . ASN A 1 133 ? -8.420 -6.874 17.814 1.00 74.00 133 ASN A N 1
ATOM 1031 C CA . ASN A 1 133 ? -7.779 -7.173 19.094 1.00 74.00 133 ASN A CA 1
ATOM 1032 C C . ASN A 1 133 ? -8.409 -6.381 20.249 1.00 74.00 133 ASN A C 1
ATOM 1034 O O . ASN A 1 133 ? -8.628 -6.940 21.322 1.00 74.00 133 ASN A O 1
ATOM 1038 N N . ILE A 1 134 ? -8.757 -5.112 20.018 1.00 70.00 134 ILE A N 1
ATOM 1039 C CA . ILE A 1 134 ? -9.517 -4.300 20.977 1.00 70.00 134 ILE A CA 1
ATOM 1040 C C . ILE A 1 134 ? -10.883 -4.947 21.220 1.00 70.00 134 ILE A C 1
ATOM 1042 O O . ILE A 1 134 ? -11.226 -5.221 22.364 1.00 70.00 134 ILE A O 1
ATOM 1046 N N . ARG A 1 135 ? -11.609 -5.332 20.160 1.00 65.62 135 ARG A N 1
ATOM 1047 C CA . ARG A 1 135 ? -12.893 -6.046 20.292 1.00 65.62 135 ARG A CA 1
ATOM 1048 C C . ARG A 1 135 ? -12.783 -7.329 21.125 1.00 65.62 135 ARG A C 1
ATOM 1050 O O . ARG A 1 135 ? -13.693 -7.626 21.892 1.00 65.62 135 ARG A O 1
ATOM 1057 N N . LYS A 1 136 ? -11.696 -8.094 20.976 1.00 66.62 136 LYS A N 1
ATOM 1058 C CA . LYS A 1 136 ? -11.467 -9.321 21.754 1.00 66.62 136 LYS A CA 1
ATOM 1059 C C . LYS A 1 136 ? -11.224 -9.015 23.234 1.00 66.62 136 LYS A C 1
ATOM 1061 O O . LYS A 1 136 ? -11.796 -9.696 24.075 1.00 66.62 136 LYS A O 1
ATOM 1066 N N . LYS A 1 137 ? -10.427 -7.987 23.547 1.00 63.69 137 LYS A N 1
ATOM 1067 C CA . LYS A 1 137 ? -10.179 -7.547 24.932 1.00 63.69 137 LYS A CA 1
ATOM 1068 C C . LYS A 1 137 ? -11.447 -7.023 25.613 1.00 63.69 137 LYS A C 1
ATOM 1070 O O . LYS A 1 137 ? -11.653 -7.310 26.787 1.00 63.69 137 LYS A O 1
ATOM 1075 N N . GLU A 1 138 ? -12.305 -6.329 24.868 1.00 61.22 138 GLU A N 1
ATOM 1076 C CA . GLU A 1 138 ? -13.613 -5.859 25.346 1.00 61.22 138 GLU A CA 1
ATOM 1077 C C . GLU A 1 138 ? -14.580 -7.014 25.664 1.00 61.22 138 GLU A C 1
ATOM 1079 O O . GLU A 1 138 ? -15.394 -6.894 26.570 1.00 61.22 138 GLU A O 1
ATOM 1084 N N . LEU A 1 139 ? -14.488 -8.150 24.959 1.00 55.88 139 LEU A N 1
ATOM 1085 C CA . LEU A 1 139 ? -15.367 -9.306 25.188 1.00 55.88 139 LEU A CA 1
ATOM 1086 C C . LEU A 1 139 ? -14.969 -10.131 26.426 1.00 55.88 139 LEU A C 1
ATOM 1088 O O . LEU A 1 139 ? -15.820 -10.773 27.027 1.00 55.88 139 LEU A O 1
ATOM 1092 N N . THR A 1 140 ? -13.688 -10.125 26.807 1.00 55.00 140 THR A N 1
ATOM 1093 C CA . THR A 1 140 ? -13.188 -10.825 28.007 1.00 55.00 140 THR A CA 1
ATOM 1094 C C . THR A 1 140 ? -13.383 -10.005 29.287 1.00 55.00 140 THR A C 1
ATOM 1096 O O . THR A 1 140 ? -13.351 -10.556 30.386 1.00 55.00 140 THR A O 1
ATOM 1099 N N . ARG A 1 141 ? -13.567 -8.685 29.168 1.00 56.19 141 ARG A N 1
ATOM 1100 C CA . ARG A 1 141 ? -13.819 -7.790 30.298 1.00 56.19 141 ARG A CA 1
ATOM 1101 C C . ARG A 1 141 ? -15.328 -7.613 30.460 1.00 56.19 141 ARG A C 1
ATOM 1103 O O . ARG A 1 141 ? -15.904 -6.638 29.984 1.00 56.19 141 ARG A O 1
ATOM 1110 N N . ASP A 1 142 ? -15.964 -8.576 31.125 1.00 49.38 142 ASP A N 1
ATOM 1111 C CA . ASP A 1 142 ? -17.349 -8.428 31.575 1.00 49.38 142 ASP A CA 1
ATOM 1112 C C . ASP A 1 142 ? -17.518 -7.066 32.282 1.00 49.38 142 ASP A C 1
ATOM 1114 O O . ASP A 1 142 ? -16.691 -6.662 33.101 1.00 49.38 142 ASP A O 1
ATOM 1118 N N . HIS A 1 143 ? -18.583 -6.346 31.922 1.00 45.59 143 HIS A N 1
ATOM 1119 C CA . HIS A 1 143 ? -18.995 -5.035 32.451 1.00 45.59 143 HIS A CA 1
ATOM 1120 C C . HIS A 1 143 ? -18.293 -3.746 31.985 1.00 45.59 143 HIS A C 1
ATOM 1122 O O . HIS A 1 143 ? -18.108 -2.827 32.783 1.00 45.59 143 HIS A O 1
ATOM 1128 N N . ILE A 1 144 ? -18.104 -3.527 30.680 1.00 46.69 144 ILE A N 1
ATOM 1129 C CA . ILE A 1 144 ? -18.360 -2.172 30.149 1.00 46.69 144 ILE A CA 1
ATOM 1130 C C . ILE A 1 144 ? -19.387 -2.244 29.027 1.00 46.69 144 ILE A C 1
ATOM 1132 O O . ILE A 1 144 ? -19.111 -2.579 27.881 1.00 46.69 144 ILE A O 1
ATOM 1136 N N . LEU A 1 145 ? -20.617 -1.872 29.385 1.00 43.88 145 LEU A N 1
ATOM 1137 C CA . LEU A 1 145 ? -21.660 -1.487 28.449 1.00 43.88 145 LEU A CA 1
ATOM 1138 C C . LEU A 1 145 ? -21.168 -0.249 27.686 1.00 43.88 145 LEU A C 1
ATOM 1140 O O . LEU A 1 145 ? -21.410 0.875 28.127 1.00 43.88 145 LEU A O 1
ATOM 1144 N N . VAL A 1 146 ? -20.443 -0.482 26.589 1.00 47.25 146 VAL A N 1
ATOM 1145 C CA . VAL A 1 146 ? -19.996 0.509 25.604 1.00 47.25 146 VAL A CA 1
ATOM 1146 C C . VAL A 1 146 ? -21.228 1.247 25.070 1.00 47.25 146 VAL A C 1
ATOM 1148 O O . VAL A 1 146 ? -21.973 0.664 24.276 1.00 47.25 146 VAL A O 1
ATOM 1151 N N . PRO A 1 147 ? -21.485 2.517 25.436 1.00 49.31 147 PRO A N 1
ATOM 1152 C CA . PRO A 1 147 ? -22.479 3.325 24.771 1.00 49.31 147 PRO A CA 1
ATOM 1153 C C . PRO A 1 147 ? -21.706 4.282 23.873 1.00 49.31 147 PRO A C 1
ATOM 1155 O O . PRO A 1 147 ? -21.444 5.421 24.239 1.00 49.31 147 PRO A O 1
ATOM 1158 N N . ASP A 1 148 ? -21.296 3.783 22.715 1.00 49.59 148 ASP A N 1
ATOM 1159 C CA . ASP A 1 148 ? -20.931 4.653 21.608 1.00 49.59 148 ASP A CA 1
ATOM 1160 C C . ASP A 1 148 ? -21.456 4.034 20.318 1.00 49.59 148 ASP A C 1
ATOM 1162 O O . ASP A 1 148 ? -20.741 3.412 19.537 1.00 49.59 148 ASP A O 1
ATOM 1166 N N . ARG A 1 149 ? -22.778 4.118 20.132 1.00 50.25 149 ARG A N 1
ATOM 1167 C CA . ARG A 1 149 ? -23.416 3.628 18.907 1.00 50.25 149 ARG A CA 1
ATOM 1168 C C . ARG A 1 149 ? -22.914 4.371 17.668 1.00 50.25 149 ARG A C 1
ATOM 1170 O O . ARG A 1 149 ? -23.120 3.830 16.592 1.00 50.25 149 ARG A O 1
ATOM 1177 N N . LEU A 1 150 ? -22.297 5.552 17.782 1.00 46.78 150 LEU A N 1
ATOM 1178 C CA . LEU A 1 150 ? -21.930 6.396 16.642 1.00 46.78 150 LEU A CA 1
ATOM 1179 C C . LEU A 1 150 ? -20.548 6.040 16.088 1.00 46.78 150 LEU A C 1
ATOM 1181 O O . LEU A 1 150 ? -20.445 5.668 14.919 1.00 46.78 150 LEU A O 1
ATOM 1185 N N . CYS A 1 151 ? -19.514 6.050 16.932 1.00 47.59 151 CYS A N 1
ATOM 1186 C CA . CYS A 1 151 ? -18.164 5.675 16.506 1.00 47.59 151 CYS A CA 1
ATOM 1187 C C . CYS A 1 151 ? -18.099 4.171 16.184 1.00 47.59 151 CYS A C 1
ATOM 1189 O O . CYS A 1 151 ? -17.528 3.753 15.174 1.00 47.59 151 CYS A O 1
ATOM 1191 N N . LYS A 1 152 ? -18.844 3.357 16.950 1.00 52.84 152 LYS A N 1
ATOM 1192 C CA . LYS A 1 152 ? -19.097 1.951 16.622 1.00 52.84 152 LYS A CA 1
ATOM 1193 C C . LYS A 1 152 ? -19.933 1.808 15.344 1.00 52.84 152 LYS A C 1
ATOM 1195 O O . LYS A 1 152 ? -19.595 0.964 14.543 1.00 52.84 152 LYS A O 1
ATOM 1200 N N . LYS A 1 153 ? -20.970 2.605 15.049 1.00 51.81 153 LYS A N 1
ATOM 1201 C CA . LYS A 1 153 ? -21.678 2.467 13.750 1.00 51.81 153 LYS A CA 1
ATOM 1202 C C . LYS A 1 153 ? -20.783 2.759 12.557 1.00 51.81 153 LYS A C 1
ATOM 1204 O O . LYS A 1 153 ? -20.924 2.082 11.550 1.00 51.81 153 LYS A O 1
ATOM 1209 N N . VAL A 1 154 ? -19.928 3.774 12.642 1.00 52.09 154 VAL A N 1
ATOM 1210 C CA . VAL A 1 154 ? -19.097 4.204 11.509 1.00 52.09 154 VAL A CA 1
ATOM 1211 C C . VAL A 1 154 ? -17.937 3.233 11.286 1.00 52.09 154 VAL A C 1
ATOM 1213 O O . VAL A 1 154 ? -17.771 2.736 10.176 1.00 52.09 154 VAL A O 1
ATOM 1216 N N . ILE A 1 155 ? -17.195 2.888 12.343 1.00 52.53 155 ILE A N 1
ATOM 1217 C CA . ILE A 1 155 ? -16.021 1.999 12.262 1.00 52.53 155 ILE A CA 1
ATOM 1218 C C . ILE A 1 155 ? -16.428 0.516 12.209 1.00 52.53 155 ILE A C 1
ATOM 1220 O O . ILE A 1 155 ? -15.785 -0.289 11.538 1.00 52.53 155 ILE A O 1
ATOM 1224 N N . LEU A 1 156 ? -17.506 0.142 12.903 1.00 53.22 156 LEU A N 1
ATOM 1225 C CA . LEU A 1 156 ? -18.048 -1.223 12.958 1.00 53.22 156 LEU A CA 1
ATOM 1226 C C . LEU A 1 156 ? -19.170 -1.449 11.936 1.00 53.22 156 LEU A C 1
ATOM 1228 O O . LEU A 1 156 ? -19.850 -2.473 12.004 1.00 53.22 156 LEU A O 1
ATOM 1232 N N . SER A 1 157 ? -19.391 -0.517 11.003 1.00 64.25 157 SER A N 1
ATOM 1233 C CA . SER A 1 157 ? -20.213 -0.830 9.840 1.00 64.25 157 SER A CA 1
ATOM 1234 C C . SER A 1 157 ? -19.530 -1.975 9.106 1.00 64.25 157 SER A C 1
ATOM 1236 O O . SER A 1 157 ? -18.381 -1.843 8.674 1.00 64.25 157 SER A O 1
ATOM 1238 N N . GLU A 1 158 ? -20.243 -3.088 8.928 1.00 65.75 158 GLU A N 1
ATOM 1239 C CA . GLU A 1 158 ? -19.784 -4.188 8.072 1.00 65.75 158 GLU A CA 1
ATOM 1240 C C . GLU A 1 158 ? -19.393 -3.660 6.683 1.00 65.75 158 GLU A C 1
ATOM 1242 O O . GLU A 1 158 ? -18.447 -4.143 6.070 1.00 65.75 158 GLU A O 1
ATOM 1247 N N . THR A 1 159 ? -20.033 -2.574 6.240 1.00 73.38 159 THR A N 1
ATOM 1248 C CA . THR A 1 159 ? -19.692 -1.855 5.009 1.00 73.38 159 THR A CA 1
ATOM 1249 C C . THR A 1 159 ? -18.284 -1.264 5.046 1.00 73.38 159 THR A C 1
ATOM 1251 O O . THR A 1 159 ? -17.554 -1.399 4.072 1.00 73.38 159 THR A O 1
ATOM 1254 N N . TRP A 1 160 ? -17.867 -0.636 6.150 1.00 74.25 160 TRP A N 1
ATOM 1255 C CA . TRP A 1 160 ? -16.550 0.007 6.254 1.00 74.25 160 TRP A CA 1
ATOM 1256 C C . TRP A 1 160 ? -15.431 -1.031 6.362 1.00 74.25 160 TRP A C 1
ATOM 1258 O O . TRP A 1 160 ? -14.388 -0.914 5.717 1.00 74.25 160 TRP A O 1
ATOM 1268 N N . LYS A 1 161 ? -15.681 -2.118 7.099 1.00 73.81 161 LYS A N 1
ATOM 1269 C CA . LYS A 1 161 ? -14.777 -3.273 7.161 1.00 73.81 161 LYS A CA 1
ATOM 1270 C C . LYS A 1 161 ? -14.638 -3.964 5.797 1.00 73.81 161 LYS A C 1
ATOM 1272 O O . LYS A 1 161 ? -13.527 -4.275 5.379 1.00 73.81 161 LYS A O 1
ATOM 1277 N N . ARG A 1 162 ? -15.744 -4.167 5.077 1.00 80.12 162 ARG A N 1
ATOM 1278 C CA . ARG A 1 162 ? -15.733 -4.776 3.738 1.00 80.12 162 ARG A CA 1
ATOM 1279 C C . ARG A 1 162 ? -15.080 -3.863 2.699 1.00 80.12 162 ARG A C 1
ATOM 1281 O O . ARG A 1 162 ? -14.308 -4.344 1.877 1.00 80.12 162 ARG A O 1
ATOM 1288 N N . LEU A 1 163 ? -15.326 -2.555 2.778 1.00 83.25 163 LEU A N 1
ATOM 1289 C CA . LEU A 1 163 ? -14.704 -1.556 1.911 1.00 83.25 163 LEU A CA 1
ATOM 1290 C C . LEU A 1 163 ? -13.194 -1.463 2.151 1.00 83.25 163 LEU A C 1
ATOM 1292 O O . LEU A 1 163 ? -12.428 -1.491 1.197 1.00 83.25 163 LEU A O 1
ATOM 1296 N N . SER A 1 164 ? -12.760 -1.390 3.410 1.00 81.31 164 SER A N 1
ATOM 1297 C CA . SER A 1 164 ? -11.336 -1.340 3.763 1.00 81.31 164 SER A CA 1
ATOM 1298 C C . SER A 1 164 ? -10.602 -2.618 3.352 1.00 81.31 164 SER A C 1
ATOM 1300 O O . SER A 1 164 ? -9.554 -2.535 2.715 1.00 81.31 164 SER A O 1
ATOM 1302 N N . MET A 1 165 ? -11.173 -3.798 3.609 1.00 82.69 165 MET A N 1
ATOM 1303 C CA . MET A 1 165 ? -10.606 -5.065 3.137 1.00 82.69 165 MET A CA 1
ATOM 1304 C C . MET A 1 165 ? -10.534 -5.121 1.604 1.00 82.69 165 MET A C 1
ATOM 1306 O O . MET A 1 165 ? -9.482 -5.447 1.060 1.00 82.69 165 MET A O 1
ATOM 1310 N N . GLY A 1 166 ? -11.603 -4.725 0.904 1.00 84.69 166 GLY A N 1
ATOM 1311 C CA . GLY A 1 166 ? -11.609 -4.652 -0.559 1.00 84.69 166 GLY A CA 1
ATOM 1312 C C . GLY A 1 166 ? -10.555 -3.685 -1.105 1.00 84.69 166 GLY A C 1
ATOM 1313 O O . GLY A 1 166 ? -9.821 -4.023 -2.031 1.00 84.69 166 GLY A O 1
ATOM 1314 N N . LEU A 1 167 ? -10.409 -2.513 -0.486 1.00 87.12 167 LEU A N 1
ATOM 1315 C CA . LEU A 1 167 ? -9.423 -1.512 -0.884 1.00 87.12 167 LEU A CA 1
ATOM 1316 C C . LEU A 1 167 ? -7.986 -1.978 -0.614 1.00 87.12 167 LEU A C 1
ATOM 1318 O O . LEU A 1 167 ? -7.111 -1.727 -1.434 1.00 87.12 167 LEU A O 1
ATOM 1322 N N . SER A 1 168 ? -7.738 -2.697 0.484 1.00 89.25 168 SER A N 1
ATOM 1323 C CA . SER A 1 168 ? -6.439 -3.327 0.767 1.00 89.25 168 SER A CA 1
ATOM 1324 C C . SER A 1 168 ? -6.071 -4.355 -0.303 1.00 89.25 168 SER A C 1
ATOM 1326 O O . SER A 1 168 ? -4.946 -4.344 -0.800 1.00 89.25 168 SER A O 1
ATOM 1328 N N . VAL A 1 169 ? -7.026 -5.191 -0.716 1.00 89.25 169 VAL A N 1
ATOM 1329 C CA . VAL A 1 169 ? -6.826 -6.184 -1.777 1.00 89.25 169 VAL A CA 1
ATOM 1330 C C . VAL A 1 169 ? -6.507 -5.497 -3.114 1.00 89.25 169 VAL A C 1
ATOM 1332 O O . VAL A 1 169 ? -5.488 -5.804 -3.733 1.00 89.25 169 VAL A O 1
ATOM 1335 N N . VAL A 1 170 ? -7.306 -4.506 -3.525 1.00 89.75 170 VAL A N 1
ATOM 1336 C CA . VAL A 1 170 ? -7.081 -3.737 -4.768 1.00 89.75 170 VAL A CA 1
ATOM 1337 C C . VAL A 1 170 ? -5.759 -2.963 -4.736 1.00 89.75 170 VAL A C 1
ATOM 1339 O O . VAL A 1 170 ? -5.045 -2.919 -5.742 1.00 89.75 170 VAL A O 1
ATOM 1342 N N . ALA A 1 171 ? -5.402 -2.387 -3.587 1.00 89.69 171 ALA A N 1
ATOM 1343 C CA . ALA A 1 171 ? -4.134 -1.693 -3.401 1.00 89.69 171 ALA A CA 1
ATOM 1344 C C . ALA A 1 171 ? -2.951 -2.666 -3.512 1.00 89.69 171 ALA A C 1
ATOM 1346 O O . ALA A 1 171 ? -1.989 -2.358 -4.208 1.00 89.69 171 ALA A O 1
ATOM 1347 N N . SER A 1 172 ? -3.031 -3.862 -2.919 1.00 91.19 172 SER A N 1
ATOM 1348 C CA . SER A 1 172 ? -1.999 -4.897 -3.084 1.00 91.19 172 SER A CA 1
ATOM 1349 C C . SER A 1 172 ? -1.822 -5.302 -4.547 1.00 91.19 172 SER A C 1
ATOM 1351 O O . SER A 1 172 ? -0.692 -5.367 -5.025 1.00 91.19 172 SER A O 1
ATOM 1353 N N . PHE A 1 173 ? -2.916 -5.527 -5.279 1.00 91.44 173 PHE A N 1
ATOM 1354 C CA . PHE A 1 173 ? -2.858 -5.865 -6.704 1.00 91.44 173 PHE A CA 1
ATOM 1355 C C . PHE A 1 173 ? -2.204 -4.766 -7.535 1.00 91.44 173 PHE A C 1
ATOM 1357 O O . PHE A 1 173 ? -1.267 -5.029 -8.291 1.00 91.44 173 PHE A O 1
ATOM 1364 N N . SER A 1 174 ? -2.658 -3.529 -7.341 1.00 90.12 174 SER A N 1
ATOM 1365 C CA . SER A 1 174 ? -2.080 -2.355 -7.993 1.00 90.12 174 SER A CA 1
ATOM 1366 C C . SER A 1 174 ? -0.591 -2.217 -7.661 1.00 90.12 174 SER A C 1
ATOM 1368 O O . SER A 1 174 ? 0.221 -2.022 -8.561 1.00 90.12 174 SER A O 1
ATOM 1370 N N . GLY A 1 175 ? -0.208 -2.410 -6.395 1.00 90.88 175 GLY A N 1
ATOM 1371 C CA . GLY A 1 175 ? 1.182 -2.377 -5.939 1.00 90.88 175 GLY A CA 1
ATOM 1372 C C . GLY A 1 175 ? 2.067 -3.413 -6.634 1.00 90.88 175 GLY A C 1
ATOM 1373 O O . GLY A 1 175 ? 3.139 -3.062 -7.122 1.00 90.88 175 GLY A O 1
ATOM 1374 N N . ILE A 1 176 ? 1.607 -4.664 -6.757 1.00 92.19 176 ILE A N 1
ATOM 1375 C CA . ILE A 1 176 ? 2.357 -5.739 -7.435 1.00 92.19 176 ILE A CA 1
ATOM 1376 C C . ILE A 1 176 ? 2.577 -5.398 -8.907 1.00 92.19 176 ILE A C 1
ATOM 1378 O O . ILE A 1 176 ? 3.694 -5.548 -9.403 1.00 92.19 176 ILE A O 1
ATOM 1382 N N . VAL A 1 177 ? 1.545 -4.920 -9.605 1.00 92.38 177 VAL A N 1
ATOM 1383 C CA . VAL A 1 177 ? 1.654 -4.556 -11.026 1.00 92.38 177 VAL A CA 1
ATOM 1384 C C . VAL A 1 177 ? 2.617 -3.381 -11.219 1.00 92.38 177 VAL A C 1
ATOM 1386 O O . VAL A 1 177 ? 3.505 -3.456 -12.068 1.00 92.38 177 VAL A O 1
ATOM 1389 N N . LEU A 1 178 ? 2.495 -2.326 -10.407 1.00 90.94 178 LEU A N 1
ATOM 1390 C CA . LEU A 1 178 ? 3.359 -1.142 -10.479 1.00 90.94 178 LEU A CA 1
ATOM 1391 C C . LEU A 1 178 ? 4.823 -1.472 -10.144 1.00 90.94 178 LEU A C 1
ATOM 1393 O O . LEU A 1 178 ? 5.726 -1.000 -10.835 1.00 90.94 178 LEU A O 1
ATOM 1397 N N . LEU A 1 179 ? 5.064 -2.320 -9.138 1.00 90.00 179 LEU A N 1
ATOM 1398 C CA . LEU A 1 179 ? 6.410 -2.774 -8.771 1.00 90.00 179 LEU A CA 1
ATOM 1399 C C . LEU A 1 179 ? 7.044 -3.598 -9.894 1.00 90.00 179 LEU A C 1
ATOM 1401 O O . LEU A 1 179 ? 8.222 -3.425 -10.202 1.00 90.00 179 LEU A O 1
ATOM 1405 N N . ASN A 1 180 ? 6.269 -4.468 -10.541 1.00 91.19 180 ASN A N 1
ATOM 1406 C CA . ASN A 1 180 ? 6.767 -5.243 -11.674 1.00 91.19 180 ASN A CA 1
ATOM 1407 C C . ASN A 1 180 ? 7.105 -4.369 -12.869 1.00 91.19 180 ASN A C 1
ATOM 1409 O O . ASN A 1 180 ? 8.155 -4.546 -13.482 1.00 91.19 180 ASN A O 1
ATOM 1413 N N . LEU A 1 181 ? 6.261 -3.380 -13.159 1.00 89.25 181 LEU A N 1
ATOM 1414 C CA . LEU A 1 181 ? 6.541 -2.414 -14.210 1.00 89.25 181 LEU A CA 1
ATOM 1415 C C . LEU A 1 181 ? 7.819 -1.616 -13.903 1.00 89.25 181 LEU A C 1
ATOM 1417 O O . LEU A 1 181 ? 8.644 -1.426 -14.794 1.00 89.25 181 LEU A O 1
ATOM 1421 N N . SER A 1 182 ? 8.028 -1.234 -12.637 1.00 87.88 182 SER A N 1
ATOM 1422 C CA . SER A 1 182 ? 9.276 -0.622 -12.169 1.00 87.88 182 SER A CA 1
ATOM 1423 C C . SER A 1 182 ? 10.490 -1.529 -12.432 1.00 87.88 182 SER A C 1
ATOM 1425 O O . SER A 1 182 ? 11.421 -1.118 -13.124 1.00 87.88 182 SER A O 1
ATOM 1427 N N . MET A 1 183 ? 10.454 -2.801 -12.023 1.00 88.19 183 MET A N 1
ATOM 1428 C CA . MET A 1 183 ? 11.550 -3.748 -12.290 1.00 88.19 183 MET A CA 1
ATOM 1429 C C . MET A 1 183 ? 11.848 -3.919 -13.787 1.00 88.19 183 MET A C 1
ATOM 1431 O O . MET A 1 183 ? 13.012 -3.975 -14.188 1.00 88.19 183 MET A O 1
ATOM 1435 N N . VAL A 1 184 ? 10.821 -3.922 -14.637 1.00 86.25 184 VAL A N 1
ATOM 1436 C CA . VAL A 1 184 ? 10.987 -3.965 -16.098 1.00 86.25 184 VAL A CA 1
ATOM 1437 C C . VAL A 1 184 ? 11.688 -2.709 -16.634 1.00 86.25 184 VAL A C 1
ATOM 1439 O O . VAL A 1 184 ? 12.511 -2.815 -17.546 1.00 86.25 184 VAL A O 1
ATOM 1442 N N . TYR A 1 185 ? 11.426 -1.526 -16.070 1.00 83.50 185 TYR A N 1
ATOM 1443 C CA . TYR A 1 185 ? 12.156 -0.303 -16.421 1.00 83.50 185 TYR A CA 1
ATOM 1444 C C . TYR A 1 185 ? 13.608 -0.313 -15.923 1.00 83.50 185 TYR A C 1
ATOM 1446 O O . TYR A 1 185 ? 14.490 0.131 -16.658 1.00 83.50 185 TYR A O 1
ATOM 1454 N N . VAL A 1 186 ? 13.893 -0.871 -14.739 1.00 81.25 186 VAL A N 1
ATOM 1455 C CA . VAL A 1 186 ? 15.279 -1.041 -14.253 1.00 81.25 186 VAL A CA 1
ATOM 1456 C C . VAL A 1 186 ? 16.080 -1.925 -15.205 1.00 81.25 186 VAL A C 1
ATOM 1458 O O . VAL A 1 186 ? 17.199 -1.573 -15.583 1.00 81.25 186 VAL A O 1
ATOM 1461 N N . ILE A 1 187 ? 15.500 -3.053 -15.628 1.00 82.19 187 ILE A N 1
ATOM 1462 C CA . ILE A 1 187 ? 16.139 -3.971 -16.579 1.00 82.19 187 ILE A CA 1
ATOM 1463 C C . ILE A 1 187 ? 16.421 -3.249 -17.902 1.00 82.19 187 ILE A C 1
ATOM 1465 O O . ILE A 1 187 ? 17.522 -3.366 -18.431 1.00 82.19 187 ILE A O 1
ATOM 1469 N N . GLN A 1 188 ? 15.486 -2.438 -18.403 1.00 77.06 188 GLN A N 1
ATOM 1470 C CA . GLN A 1 188 ? 15.699 -1.643 -19.620 1.00 77.06 188 GLN A CA 1
ATOM 1471 C C . GLN A 1 188 ? 16.822 -0.610 -19.485 1.00 77.06 188 GLN A C 1
ATOM 1473 O O . GLN A 1 188 ? 17.570 -0.398 -20.435 1.00 77.06 188 GLN A O 1
ATOM 1478 N N . ILE A 1 189 ? 16.970 0.028 -18.323 1.00 73.44 189 ILE A N 1
ATOM 1479 C CA . ILE A 1 189 ? 18.053 0.995 -18.092 1.00 73.44 189 ILE A CA 1
ATOM 1480 C C . ILE A 1 189 ? 19.409 0.274 -18.027 1.00 73.44 189 ILE A C 1
ATOM 1482 O O . ILE A 1 189 ? 20.392 0.741 -18.603 1.00 73.44 189 ILE A O 1
ATOM 1486 N N . ARG A 1 190 ? 19.466 -0.890 -17.367 1.00 73.62 190 ARG A N 1
ATOM 1487 C CA . ARG A 1 190 ? 20.709 -1.654 -17.162 1.00 73.62 190 ARG A CA 1
ATOM 1488 C C . ARG A 1 190 ? 21.164 -2.449 -18.387 1.00 73.62 190 ARG A C 1
ATOM 1490 O O . ARG A 1 190 ? 22.367 -2.545 -18.602 1.00 73.62 190 ARG A O 1
ATOM 1497 N N . VAL A 1 191 ? 20.234 -3.013 -19.157 1.00 71.31 191 VAL A N 1
ATOM 1498 C CA . VAL A 1 191 ? 20.516 -3.928 -20.283 1.00 71.31 191 VAL A CA 1
ATOM 1499 C C . VAL A 1 191 ? 20.343 -3.245 -21.649 1.00 71.31 191 VAL A C 1
ATOM 1501 O O . VAL A 1 191 ? 20.913 -3.701 -22.631 1.00 71.31 191 VAL A O 1
ATOM 1504 N N . GLY A 1 192 ? 19.600 -2.136 -21.720 1.00 65.31 192 GLY A N 1
ATOM 1505 C CA . GLY A 1 192 ? 19.345 -1.383 -22.953 1.00 65.31 192 GLY A CA 1
ATOM 1506 C C . GLY A 1 192 ? 17.870 -1.404 -23.370 1.00 65.31 192 GLY A C 1
ATOM 1507 O O . GLY A 1 192 ? 17.080 -2.249 -22.928 1.00 65.31 192 GLY A O 1
ATOM 1508 N N . LYS A 1 193 ? 17.467 -0.449 -24.224 1.00 66.12 193 LYS A N 1
ATOM 1509 C CA . LYS A 1 193 ? 16.069 -0.300 -24.677 1.00 66.12 193 LYS A CA 1
ATOM 1510 C C . LYS A 1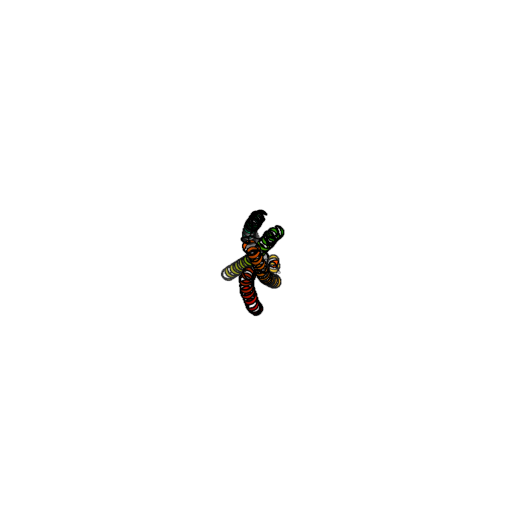 193 ? 15.529 -1.585 -25.323 1.00 66.12 193 LYS A C 1
ATOM 1512 O O . LYS A 1 193 ? 16.145 -2.134 -26.232 1.00 66.12 193 LYS A O 1
ATOM 1517 N N . LEU A 1 194 ? 14.298 -1.973 -24.964 1.00 63.31 194 LEU A N 1
ATOM 1518 C CA . LEU A 1 194 ? 13.550 -3.071 -25.610 1.00 63.31 194 LEU A CA 1
ATOM 1519 C C . LEU A 1 194 ? 13.397 -2.876 -27.130 1.00 63.31 194 LEU A C 1
ATOM 1521 O O . LEU A 1 194 ? 13.399 -3.846 -27.878 1.00 63.31 194 LEU A O 1
ATOM 1525 N N . THR A 1 195 ? 13.317 -1.624 -27.590 1.00 61.34 195 THR A N 1
ATOM 1526 C CA . THR A 1 195 ? 13.243 -1.260 -29.017 1.00 61.34 195 THR A CA 1
ATOM 1527 C C . THR A 1 195 ? 14.484 -1.672 -29.815 1.00 61.34 195 THR A C 1
ATOM 1529 O O . THR A 1 195 ? 14.385 -1.854 -31.021 1.00 61.34 195 THR A O 1
ATOM 1532 N N . CYS A 1 196 ? 15.630 -1.872 -29.158 1.00 64.00 196 CYS A N 1
ATOM 1533 C CA . CYS A 1 196 ? 16.866 -2.337 -29.792 1.00 64.00 196 CYS A CA 1
ATOM 1534 C C . CYS A 1 196 ? 16.825 -3.847 -30.119 1.00 64.00 196 CYS A C 1
ATOM 1536 O O . CYS A 1 196 ? 17.704 -4.354 -30.806 1.00 64.00 196 CYS A O 1
ATOM 1538 N N . GLY A 1 197 ? 15.810 -4.580 -29.631 1.00 61.09 197 GLY A N 1
ATOM 1539 C CA . GLY A 1 197 ? 15.579 -5.982 -29.994 1.00 61.09 197 GLY A CA 1
ATOM 1540 C C . GLY A 1 197 ? 16.606 -6.975 -29.443 1.00 61.09 197 GLY A C 1
ATOM 1541 O O . GLY A 1 197 ? 16.713 -8.077 -29.966 1.00 61.09 197 GLY A O 1
ATOM 1542 N N . SER A 1 198 ? 17.365 -6.616 -28.402 1.00 68.00 198 SER A N 1
ATOM 1543 C CA . SER A 1 198 ? 18.339 -7.532 -27.801 1.00 68.00 198 SER A CA 1
ATOM 1544 C C . SER A 1 198 ? 17.641 -8.733 -27.153 1.00 68.00 198 SER A C 1
ATOM 1546 O O . SER A 1 198 ? 16.861 -8.584 -26.203 1.00 68.00 198 SER A O 1
ATOM 1548 N N . ASP A 1 199 ? 17.969 -9.937 -27.632 1.00 74.00 199 ASP A N 1
ATOM 1549 C CA . ASP A 1 199 ? 17.489 -11.215 -27.089 1.00 74.00 199 ASP A CA 1
ATOM 1550 C C . ASP A 1 199 ? 17.743 -11.342 -25.579 1.00 74.00 199 ASP A C 1
ATOM 1552 O O . ASP A 1 199 ? 16.995 -12.014 -24.866 1.00 74.00 199 ASP A O 1
ATOM 1556 N N . HIS A 1 200 ? 18.790 -10.686 -25.071 1.00 74.88 200 HIS A N 1
ATOM 1557 C CA . HIS A 1 200 ? 19.166 -10.713 -23.660 1.00 74.88 200 HIS A CA 1
ATOM 1558 C C . HIS A 1 200 ? 18.140 -10.002 -22.768 1.00 74.88 200 HIS A C 1
ATOM 1560 O O . HIS A 1 200 ? 17.770 -10.530 -21.718 1.00 74.88 200 HIS A O 1
ATOM 1566 N N . THR A 1 201 ? 17.615 -8.851 -23.199 1.00 77.00 201 THR A N 1
ATOM 1567 C CA . THR A 1 201 ? 16.578 -8.112 -22.460 1.00 77.00 201 THR A CA 1
ATOM 1568 C C . THR A 1 201 ? 15.264 -8.886 -22.456 1.00 77.00 201 THR A C 1
ATOM 1570 O O . THR A 1 201 ? 14.597 -8.992 -21.424 1.00 77.00 201 THR A O 1
ATOM 1573 N N . LEU A 1 202 ? 14.904 -9.481 -23.597 1.00 80.94 202 LEU A N 1
ATOM 1574 C CA . LEU A 1 202 ? 13.658 -10.230 -23.738 1.00 80.94 202 LEU A CA 1
ATOM 1575 C C . LEU A 1 202 ? 13.670 -11.503 -22.877 1.00 80.94 202 LEU A C 1
ATOM 1577 O O . LEU A 1 202 ? 12.710 -11.767 -22.152 1.00 80.94 202 LEU A O 1
ATOM 1581 N N . LYS A 1 203 ? 14.794 -12.233 -22.862 1.00 85.31 203 LYS A N 1
ATOM 1582 C CA . LYS A 1 203 ? 14.992 -13.412 -22.001 1.00 85.31 203 LYS A CA 1
ATOM 1583 C C . LYS A 1 203 ? 14.960 -13.094 -20.503 1.00 85.31 203 LYS A C 1
ATOM 1585 O O . LYS A 1 203 ? 14.684 -13.999 -19.727 1.00 85.31 203 LYS A O 1
ATOM 1590 N N . ALA A 1 204 ? 15.205 -11.849 -20.089 1.00 85.00 204 ALA A N 1
ATOM 1591 C CA . ALA A 1 204 ? 15.097 -11.432 -18.688 1.00 85.00 204 ALA A CA 1
ATOM 1592 C C . ALA A 1 204 ? 13.672 -10.984 -18.308 1.00 85.00 204 ALA A C 1
ATOM 1594 O O . ALA A 1 204 ? 13.150 -11.375 -17.265 1.00 85.00 204 ALA A O 1
ATOM 1595 N N . VAL A 1 205 ? 13.021 -10.184 -19.158 1.00 87.56 205 VAL A N 1
ATOM 1596 C CA . VAL A 1 205 ? 11.703 -9.591 -18.863 1.00 87.56 205 VAL A CA 1
ATOM 1597 C C . VAL A 1 205 ? 10.571 -10.614 -18.971 1.00 87.56 205 VAL A C 1
ATOM 1599 O O . VAL A 1 205 ? 9.677 -10.630 -18.125 1.00 87.56 205 VAL A O 1
ATOM 1602 N N . VAL A 1 206 ? 10.606 -11.484 -19.984 1.00 89.25 206 VAL A N 1
ATOM 1603 C CA . VAL A 1 206 ? 9.550 -12.481 -20.227 1.00 89.25 206 VAL A CA 1
ATOM 1604 C C . VAL A 1 206 ? 9.324 -13.412 -19.028 1.00 89.25 206 VAL A C 1
ATOM 1606 O O . VAL A 1 206 ? 8.178 -13.486 -18.577 1.00 89.25 206 VAL A O 1
ATOM 1609 N N . PRO A 1 207 ? 10.342 -14.095 -18.462 1.00 91.88 207 PRO A N 1
ATOM 1610 C CA . PRO A 1 207 ? 10.116 -14.978 -17.320 1.00 91.88 207 PRO A CA 1
ATOM 1611 C C . PRO A 1 207 ? 9.671 -14.209 -16.072 1.00 91.88 207 PRO A C 1
ATOM 1613 O O . PRO A 1 207 ? 8.803 -14.694 -15.350 1.00 91.88 207 PRO A O 1
ATOM 1616 N N . LEU A 1 208 ? 10.198 -13.001 -15.839 1.00 89.00 208 LEU A N 1
ATOM 1617 C CA . LEU A 1 208 ? 9.800 -12.162 -14.706 1.00 89.00 208 LEU A CA 1
ATOM 1618 C C . LEU A 1 208 ? 8.303 -11.825 -14.766 1.00 89.00 208 LEU A C 1
ATOM 1620 O O . LEU A 1 208 ? 7.567 -12.098 -13.817 1.00 89.00 208 LEU A O 1
ATOM 1624 N N . CYS A 1 209 ? 7.837 -11.316 -15.908 1.00 91.12 209 CYS A N 1
ATOM 1625 C CA . CYS A 1 209 ? 6.421 -11.043 -16.132 1.00 91.12 209 CYS A CA 1
ATOM 1626 C C . CYS A 1 209 ? 5.579 -12.319 -16.009 1.00 91.12 209 CYS A C 1
ATOM 1628 O O . CYS A 1 209 ? 4.568 -12.315 -15.310 1.00 91.12 209 CYS A O 1
ATOM 1630 N N . ALA A 1 210 ? 5.997 -13.420 -16.639 1.00 93.00 210 ALA A N 1
ATOM 1631 C CA . ALA A 1 210 ? 5.251 -14.676 -16.612 1.00 93.00 210 ALA A CA 1
ATOM 1632 C C . ALA A 1 210 ? 5.033 -15.186 -15.179 1.00 93.00 210 ALA A C 1
ATOM 1634 O O . ALA A 1 210 ? 3.902 -15.516 -14.819 1.00 93.00 210 ALA A O 1
ATOM 1635 N N . ILE A 1 211 ? 6.077 -15.194 -14.343 1.00 92.88 211 ILE A N 1
ATOM 1636 C CA . ILE A 1 211 ? 5.988 -15.635 -12.943 1.00 92.88 211 ILE A CA 1
ATOM 1637 C C . ILE A 1 211 ? 5.004 -14.757 -12.164 1.00 92.88 211 ILE A C 1
ATOM 1639 O O . ILE A 1 211 ? 4.145 -15.269 -11.447 1.00 92.88 211 ILE A O 1
ATOM 1643 N N . VAL A 1 212 ? 5.084 -13.439 -12.335 1.00 92.00 212 VAL A N 1
ATOM 1644 C CA . VAL A 1 212 ? 4.246 -12.484 -11.599 1.00 92.00 212 VAL A CA 1
ATOM 1645 C C . VAL A 1 212 ? 2.787 -12.550 -12.027 1.00 92.00 212 VAL A C 1
ATOM 1647 O O . VAL A 1 212 ? 1.907 -12.601 -11.168 1.00 92.00 212 VAL A O 1
ATOM 1650 N N . PHE A 1 213 ? 2.506 -12.555 -13.331 1.00 91.31 213 PHE A N 1
ATOM 1651 C CA . PHE A 1 213 ? 1.133 -12.658 -13.825 1.00 91.31 213 PHE A CA 1
ATOM 1652 C C . PHE A 1 213 ? 0.513 -13.996 -13.440 1.00 91.31 213 PHE A C 1
ATOM 1654 O O . PHE A 1 213 ? -0.644 -14.030 -13.029 1.00 91.31 213 PHE A O 1
ATOM 1661 N N . THR A 1 214 ? 1.292 -15.078 -13.478 1.00 90.94 214 THR A N 1
ATOM 1662 C CA . THR A 1 214 ? 0.841 -16.386 -12.991 1.00 90.94 214 THR A CA 1
ATOM 1663 C C . THR A 1 214 ? 0.508 -16.316 -11.500 1.00 90.94 214 THR A C 1
ATOM 1665 O O . THR A 1 214 ? -0.584 -16.713 -11.100 1.00 90.94 214 THR A O 1
ATOM 1668 N N . ALA A 1 215 ? 1.382 -15.735 -10.673 1.00 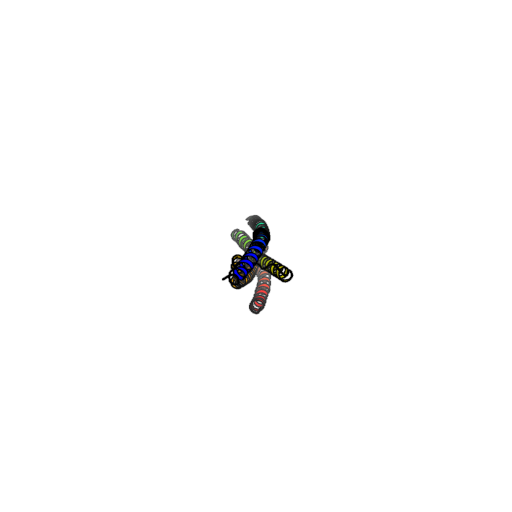90.06 215 ALA A N 1
ATOM 1669 C CA . ALA A 1 215 ? 1.124 -15.567 -9.243 1.00 90.06 215 ALA A CA 1
ATOM 1670 C C . ALA A 1 215 ? -0.141 -14.732 -8.966 1.00 90.06 215 ALA A C 1
ATOM 1672 O O . ALA A 1 215 ? -0.964 -15.123 -8.139 1.00 90.06 215 ALA A O 1
ATOM 1673 N N . LEU A 1 216 ? -0.339 -13.623 -9.686 1.00 86.81 216 LEU A N 1
ATOM 1674 C CA . LEU A 1 216 ? -1.540 -12.784 -9.596 1.00 86.81 216 LEU A CA 1
ATOM 1675 C C . LEU A 1 216 ? -2.811 -13.550 -9.981 1.00 86.81 216 LEU A C 1
ATOM 1677 O O . LEU A 1 216 ? -3.813 -13.463 -9.270 1.00 86.81 216 LEU A O 1
ATOM 1681 N N . LEU A 1 217 ? -2.761 -14.320 -11.072 1.00 87.75 217 LEU A N 1
ATOM 1682 C CA . LEU A 1 217 ? -3.882 -15.126 -11.559 1.00 87.75 217 LEU A CA 1
ATOM 1683 C C . LEU A 1 217 ? -4.302 -16.214 -10.572 1.00 87.75 217 LEU A C 1
ATOM 1685 O O . LEU A 1 217 ? -5.491 -16.487 -10.474 1.00 87.75 217 LEU A O 1
ATOM 1689 N N . PHE A 1 218 ? -3.368 -16.811 -9.827 1.00 88.31 218 PHE A N 1
ATOM 1690 C CA . PHE A 1 218 ? -3.697 -17.767 -8.761 1.00 88.31 218 PHE A CA 1
ATOM 1691 C C . PHE A 1 218 ? -4.138 -17.083 -7.461 1.00 88.31 218 PHE A C 1
ATOM 1693 O O . PHE A 1 218 ? -4.978 -17.607 -6.728 1.00 88.31 218 PHE A O 1
ATOM 1700 N N . PHE A 1 219 ? -3.601 -15.900 -7.166 1.00 85.50 219 PHE A N 1
ATOM 1701 C CA . PHE A 1 219 ? -3.908 -15.171 -5.938 1.00 85.50 219 PHE A CA 1
ATOM 1702 C C . PHE A 1 219 ? -5.302 -14.516 -5.962 1.00 85.50 219 PHE A C 1
ATOM 1704 O O . PHE A 1 219 ? -5.999 -14.537 -4.948 1.00 85.50 219 PHE A O 1
ATOM 1711 N N . LEU A 1 220 ? -5.743 -13.994 -7.114 1.00 81.38 220 LEU A N 1
ATOM 1712 C CA . LEU A 1 220 ? -7.084 -13.421 -7.325 1.00 81.38 220 LEU A CA 1
ATOM 1713 C C . LEU A 1 220 ? -8.241 -14.354 -6.918 1.00 81.38 220 LEU A C 1
ATOM 1715 O O . LEU A 1 220 ? -9.041 -13.950 -6.075 1.00 81.38 220 LEU A O 1
ATOM 1719 N N . PRO A 1 221 ? -8.357 -15.584 -7.456 1.00 81.81 221 PRO A N 1
ATOM 1720 C CA . PRO A 1 221 ? -9.439 -16.496 -7.109 1.00 81.81 221 PRO A CA 1
ATOM 1721 C C . PRO A 1 221 ? -9.345 -16.957 -5.657 1.00 81.81 221 PRO A C 1
ATOM 1723 O O . PRO A 1 221 ? -10.372 -17.060 -5.003 1.00 81.81 221 PRO A O 1
ATOM 1726 N N . SER A 1 222 ? -8.137 -17.161 -5.123 1.00 81.38 222 SER A N 1
ATOM 1727 C CA . SER A 1 222 ? -7.942 -17.530 -3.714 1.00 81.38 222 SER A CA 1
ATOM 1728 C C . SER A 1 222 ? -8.493 -16.465 -2.757 1.00 81.38 222 SER A C 1
ATOM 1730 O O . SER A 1 222 ? -9.205 -16.787 -1.810 1.00 81.38 222 SER A O 1
ATOM 1732 N N . MET A 1 223 ? -8.235 -15.186 -3.045 1.00 79.25 223 MET A N 1
ATOM 1733 C CA . MET A 1 223 ? -8.739 -14.072 -2.234 1.00 79.25 223 MET A CA 1
ATOM 1734 C C . MET A 1 223 ? -10.202 -13.713 -2.518 1.00 79.25 223 MET A C 1
ATOM 1736 O O . MET A 1 223 ? -10.846 -13.127 -1.657 1.00 79.25 223 MET A O 1
ATOM 1740 N N . ALA A 1 224 ? -10.730 -14.035 -3.702 1.00 70.94 224 ALA A N 1
ATOM 1741 C CA . ALA A 1 224 ? -12.143 -13.843 -4.035 1.00 70.94 224 ALA A CA 1
ATOM 1742 C C . ALA A 1 224 ? -13.050 -14.965 -3.493 1.00 70.94 224 ALA A C 1
ATOM 1744 O O . ALA A 1 224 ? -14.253 -14.753 -3.349 1.00 70.94 224 ALA A O 1
ATOM 1745 N N . LEU A 1 225 ? -12.488 -16.150 -3.228 1.00 70.00 225 LEU A N 1
ATOM 1746 C CA . LEU A 1 225 ? -13.189 -17.300 -2.648 1.00 70.00 225 LEU A CA 1
ATOM 1747 C C . LEU A 1 225 ? -13.316 -17.207 -1.112 1.00 70.00 225 LEU A C 1
ATOM 1749 O O . LEU A 1 225 ? -14.178 -17.871 -0.539 1.00 70.00 225 LEU A O 1
ATOM 1753 N N . LEU A 1 226 ? -12.449 -16.421 -0.460 1.00 57.84 226 LEU A N 1
ATOM 1754 C CA . LEU A 1 226 ? -12.409 -16.198 0.992 1.00 57.84 226 LEU A CA 1
ATOM 1755 C C . LEU A 1 226 ? -13.406 -15.114 1.442 1.00 57.84 226 LEU A C 1
ATOM 1757 O O . LEU A 1 226 ? -14.013 -15.298 2.521 1.00 57.84 226 LEU A O 1
#

Sequence (226 aa):
MVVLRTSTVESLKKTNQEAHQEDHQNKAADKLQKNLDNLVEALSSKKDKDKINACIEVHQKALDDLVNVNSLFTLAVFVGLAYANPSQRSLENRPECDPDPGLGKRLVIYEVNSFACFLFSSLVAKAIKVLLNIRKKELTRDHILVPDRLCKKVILSETWKRLSMGLSVVASFSGIVLLNLSMVYVIQIRVGKLTCGSDHTLKAVVPLCAIVFTALLFFLPSMALL

Secondary structure (DSSP, 8-state):
--HHHHHHHHHHHHHHHHHHHHHHHHHHHHHHHHHHHHHHHHHHHHHHHHHHHHHHHHHHHHHHHHHHHHHHHHHHHHHHHHHT-TT---S---GGGPPPHHHHHHHHHHHHHHHHHHHHHHHHHHHHHHHHHHHHHHHHSTT-----HHHHHHHS-HHHHHHHHHHHHHHHHHHHHHHHHHHHHHHHHHH--GGG--HHHHHHHHHHHHHHHHHHHHHHHHHHH-

Organism: NCBI:txid168575